Protein AF-A0A915DFV1-F1 (afdb_monomer_lite)

Structure (mmCIF, N/CA/C/O backbone):
data_AF-A0A915DFV1-F1
#
_entry.id   AF-A0A915DFV1-F1
#
loop_
_atom_site.group_PDB
_atom_site.id
_atom_site.type_symbol
_atom_site.label_atom_id
_atom_site.label_alt_id
_atom_site.label_comp_id
_atom_site.label_asym_id
_atom_site.label_entity_id
_atom_site.label_seq_id
_atom_site.pdbx_PDB_ins_code
_atom_site.Cartn_x
_atom_site.Cartn_y
_atom_site.Cartn_z
_atom_site.occupancy
_atom_site.B_iso_or_equiv
_atom_site.auth_seq_id
_atom_site.auth_comp_id
_atom_site.auth_asym_id
_atom_site.auth_atom_id
_atom_site.pdbx_PDB_model_num
ATOM 1 N N . MET A 1 1 ? 18.861 3.604 -13.496 1.00 68.81 1 MET A N 1
ATOM 2 C CA . MET A 1 1 ? 17.885 2.541 -13.841 1.00 68.81 1 MET A CA 1
ATOM 3 C C . MET A 1 1 ? 16.863 3.153 -14.793 1.00 68.81 1 MET A C 1
ATOM 5 O O . MET A 1 1 ? 16.465 4.278 -14.536 1.00 68.81 1 MET A O 1
ATOM 9 N N . ALA A 1 2 ? 16.472 2.490 -15.888 1.00 77.31 2 ALA A N 1
ATOM 10 C CA . ALA A 1 2 ? 15.628 3.118 -16.920 1.00 77.31 2 ALA A CA 1
ATOM 11 C C . ALA A 1 2 ? 14.261 3.600 -16.391 1.00 77.31 2 ALA A C 1
ATOM 13 O O . ALA A 1 2 ? 13.810 4.670 -16.772 1.00 77.31 2 ALA A O 1
ATOM 14 N N . CYS A 1 3 ? 13.650 2.876 -15.445 1.00 77.31 3 CYS A N 1
ATOM 15 C CA . CYS A 1 3 ? 12.337 3.214 -14.873 1.00 77.31 3 CYS A CA 1
ATOM 16 C C . CYS A 1 3 ? 12.303 4.539 -14.091 1.00 77.31 3 CYS A C 1
ATOM 18 O O . CYS A 1 3 ? 11.236 5.114 -13.914 1.00 77.31 3 CYS A O 1
ATOM 20 N N . ILE A 1 4 ? 13.457 5.020 -13.616 1.00 80.56 4 ILE A N 1
ATOM 21 C CA . ILE A 1 4 ? 13.566 6.282 -12.866 1.00 80.56 4 ILE A CA 1
ATOM 22 C C . ILE A 1 4 ? 14.074 7.429 -13.743 1.00 80.56 4 ILE A C 1
ATOM 24 O O . ILE A 1 4 ? 14.254 8.544 -13.258 1.00 80.56 4 ILE A O 1
ATOM 28 N N . ASP A 1 5 ? 14.325 7.179 -15.025 1.00 86.81 5 ASP A N 1
ATOM 29 C CA . ASP A 1 5 ? 14.748 8.212 -15.961 1.00 86.81 5 ASP A CA 1
ATOM 30 C C . ASP A 1 5 ? 13.577 9.155 -16.297 1.00 86.81 5 ASP A C 1
ATOM 32 O O . ASP A 1 5 ? 12.415 8.747 -16.274 1.00 86.81 5 ASP A O 1
ATOM 36 N N . LYS A 1 6 ? 13.860 10.434 -16.568 1.00 78.19 6 LYS A N 1
ATOM 37 C CA . LYS A 1 6 ? 12.816 11.423 -16.896 1.00 78.19 6 LYS A CA 1
ATOM 38 C C . LYS A 1 6 ? 12.259 11.249 -18.310 1.00 78.19 6 LYS A C 1
ATOM 40 O O . LYS A 1 6 ? 11.112 11.600 -18.551 1.00 78.19 6 LYS A O 1
ATOM 45 N N . VAL A 1 7 ? 13.067 10.729 -19.229 1.00 80.69 7 VAL A N 1
ATOM 46 C CA . VAL A 1 7 ? 12.728 10.555 -20.646 1.00 80.69 7 VAL A CA 1
ATOM 47 C C . VAL A 1 7 ? 12.294 9.116 -20.902 1.00 80.69 7 VAL A C 1
ATOM 49 O O . VAL A 1 7 ? 11.275 8.871 -21.542 1.00 80.69 7 VAL A O 1
ATOM 52 N N . TYR A 1 8 ? 13.029 8.153 -20.346 1.00 83.81 8 TYR A N 1
ATOM 53 C CA . TYR A 1 8 ? 12.812 6.726 -20.595 1.00 83.81 8 TYR A CA 1
ATOM 54 C C . TYR A 1 8 ? 12.006 6.014 -19.500 1.00 83.81 8 TYR A C 1
ATOM 56 O O . TYR A 1 8 ? 11.763 4.813 -19.615 1.00 83.81 8 TYR A O 1
ATOM 64 N N . GLY A 1 9 ? 11.558 6.729 -18.461 1.00 82.50 9 GLY A N 1
ATOM 65 C CA . GLY A 1 9 ? 10.860 6.158 -17.302 1.00 82.50 9 GLY A CA 1
ATOM 66 C C . GLY A 1 9 ? 9.633 5.328 -17.670 1.00 82.50 9 GLY A C 1
ATOM 67 O O . GLY A 1 9 ? 9.525 4.171 -17.263 1.00 82.50 9 GLY A O 1
ATOM 68 N N . ALA A 1 10 ? 8.749 5.882 -18.506 1.00 83.06 10 ALA A N 1
ATOM 69 C CA . ALA A 1 10 ? 7.542 5.191 -18.962 1.00 83.06 10 ALA A CA 1
ATOM 70 C C . ALA A 1 10 ? 7.874 3.905 -19.735 1.00 83.06 10 ALA A C 1
ATOM 72 O O . ALA A 1 10 ? 7.319 2.848 -19.448 1.00 83.06 10 ALA A O 1
ATOM 73 N N . PHE A 1 11 ? 8.839 3.968 -20.658 1.00 87.69 11 PHE A N 1
ATOM 74 C CA . PHE A 1 11 ? 9.296 2.794 -21.402 1.00 87.69 11 PHE A CA 1
ATOM 75 C C . PHE A 1 11 ? 9.925 1.737 -20.482 1.00 87.69 11 PHE A C 1
ATOM 77 O O . PHE A 1 11 ? 9.672 0.541 -20.639 1.00 87.69 11 PHE A O 1
ATOM 84 N N . GLY A 1 12 ? 10.709 2.168 -19.490 1.00 90.81 12 GLY A N 1
ATOM 85 C CA . GLY A 1 12 ? 11.299 1.289 -18.484 1.00 90.81 12 GLY A CA 1
ATOM 86 C C . GLY A 1 12 ? 10.241 0.548 -17.666 1.00 90.81 12 GLY A C 1
ATOM 87 O O . GLY A 1 12 ? 10.356 -0.662 -17.479 1.00 90.81 12 GLY A O 1
ATOM 88 N N . MET A 1 13 ? 9.185 1.241 -17.237 1.00 89.56 13 MET A N 1
ATOM 89 C CA . MET A 1 13 ? 8.073 0.633 -16.500 1.00 89.56 13 MET A CA 1
ATOM 90 C C . MET A 1 13 ? 7.275 -0.358 -17.355 1.00 89.56 13 MET A C 1
ATOM 92 O O . MET A 1 13 ? 6.997 -1.466 -16.893 1.00 89.56 13 MET A O 1
ATOM 96 N N . THR A 1 14 ? 6.973 -0.015 -18.611 1.00 91.19 14 THR A N 1
ATOM 97 C CA . THR A 1 14 ? 6.327 -0.943 -19.553 1.00 91.19 14 THR A CA 1
ATOM 98 C C . THR A 1 14 ? 7.190 -2.179 -19.785 1.00 91.19 14 THR A C 1
ATOM 100 O O . THR A 1 14 ? 6.702 -3.301 -19.715 1.00 91.19 14 THR A O 1
ATOM 103 N N . THR A 1 15 ? 8.497 -2.000 -19.982 1.00 93.81 15 THR A N 1
ATOM 104 C CA . THR A 1 15 ? 9.429 -3.123 -20.146 1.00 93.81 15 THR A CA 1
ATOM 105 C C . THR A 1 15 ? 9.445 -4.010 -18.901 1.00 93.81 15 THR A C 1
ATOM 107 O O . THR A 1 15 ? 9.389 -5.231 -19.014 1.00 93.81 15 THR A O 1
ATOM 110 N N . LEU A 1 16 ? 9.475 -3.421 -17.700 1.00 95.56 16 LEU A N 1
ATOM 111 C CA . LEU A 1 16 ? 9.430 -4.173 -16.446 1.00 95.56 16 LEU A CA 1
ATOM 112 C C . LEU A 1 16 ? 8.137 -4.991 -16.315 1.00 95.56 16 LEU A C 1
ATOM 114 O O . LEU A 1 16 ? 8.197 -6.163 -15.946 1.00 95.56 16 LEU A O 1
ATOM 118 N N . ARG A 1 17 ? 6.989 -4.407 -16.671 1.00 96.00 17 ARG A N 1
ATOM 119 C CA . ARG A 1 17 ? 5.702 -5.111 -16.736 1.00 96.00 17 ARG A CA 1
ATOM 120 C C . ARG A 1 17 ? 5.771 -6.315 -17.677 1.00 96.00 17 ARG A C 1
ATOM 122 O O . ARG A 1 17 ? 5.425 -7.418 -17.268 1.00 96.00 17 ARG A O 1
ATOM 129 N N . GLU A 1 18 ? 6.278 -6.143 -18.895 1.00 96.38 18 GLU A N 1
ATOM 130 C CA . GLU A 1 18 ? 6.414 -7.252 -19.852 1.00 96.38 18 GLU A CA 1
ATOM 131 C C . GLU A 1 18 ? 7.351 -8.354 -19.340 1.00 96.38 18 GLU A C 1
ATOM 133 O O . GLU A 1 18 ? 7.073 -9.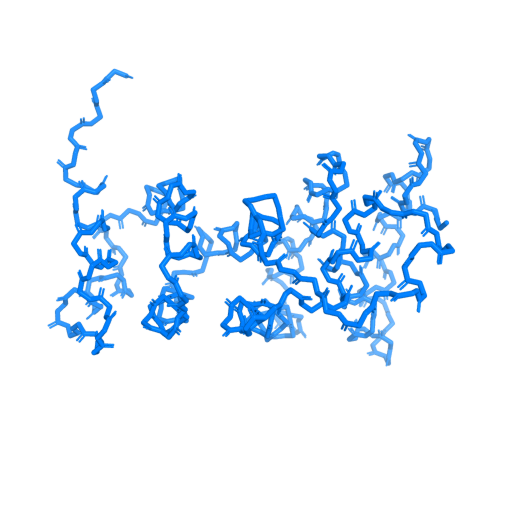546 -19.495 1.00 96.38 18 GLU A O 1
ATOM 138 N N . LEU A 1 19 ? 8.434 -7.990 -18.649 1.00 96.94 19 LEU A N 1
ATOM 139 C CA . LEU A 1 19 ? 9.323 -8.962 -18.010 1.00 96.94 19 LEU A CA 1
ATOM 140 C C . LEU A 1 19 ? 8.609 -9.751 -16.900 1.00 96.94 19 LEU A C 1
ATOM 142 O O . LEU A 1 19 ? 8.812 -10.959 -16.801 1.00 96.94 19 LEU A O 1
ATOM 146 N N . ILE A 1 20 ? 7.751 -9.112 -16.098 1.00 97.31 20 ILE A N 1
ATOM 147 C CA . ILE A 1 20 ? 6.933 -9.779 -15.066 1.00 97.31 20 ILE A CA 1
ATOM 148 C C . ILE A 1 20 ? 5.991 -10.814 -15.699 1.00 97.31 20 ILE A C 1
ATOM 150 O O . ILE A 1 20 ? 5.855 -11.936 -15.193 1.00 97.31 20 ILE A O 1
ATOM 154 N N . LEU A 1 21 ? 5.356 -10.453 -16.817 1.00 96.38 21 LEU A N 1
ATOM 155 C CA . LEU A 1 21 ? 4.420 -11.329 -17.521 1.00 96.38 21 LEU A CA 1
ATOM 156 C C . LEU A 1 21 ? 5.127 -12.530 -18.155 1.00 96.38 21 LEU A C 1
ATOM 158 O O . LEU A 1 21 ? 4.648 -13.659 -18.039 1.00 96.38 21 LEU A O 1
ATOM 162 N N . THR A 1 22 ? 6.288 -12.303 -18.767 1.00 96.44 22 THR A N 1
ATOM 163 C CA . THR A 1 22 ? 6.982 -13.307 -19.589 1.00 96.44 22 THR A CA 1
ATOM 164 C C . THR A 1 22 ? 7.984 -14.171 -18.817 1.00 96.44 22 THR A C 1
ATOM 166 O O . THR A 1 22 ? 8.213 -15.322 -19.189 1.00 96.44 22 THR A O 1
ATOM 169 N N . ARG A 1 23 ? 8.582 -13.680 -17.721 1.00 95.06 23 ARG A N 1
ATOM 170 C CA . ARG A 1 23 ? 9.667 -14.380 -17.004 1.00 95.06 23 ARG A CA 1
ATOM 171 C C . ARG A 1 23 ? 9.211 -15.011 -15.693 1.00 95.06 23 ARG A C 1
ATOM 173 O O . ARG A 1 23 ? 9.534 -14.523 -14.612 1.00 95.06 23 ARG A O 1
ATOM 180 N N . ALA A 1 24 ? 8.552 -16.166 -15.775 1.00 92.88 24 ALA A N 1
ATOM 181 C CA . ALA A 1 24 ? 8.031 -16.884 -14.604 1.00 92.88 24 ALA A CA 1
ATOM 182 C C . ALA A 1 24 ? 9.060 -17.082 -13.469 1.00 92.88 24 ALA A C 1
ATOM 184 O O . ALA A 1 24 ? 8.736 -16.846 -12.309 1.00 92.88 24 ALA A O 1
ATOM 185 N N . ARG A 1 25 ? 10.315 -17.435 -13.796 1.00 95.50 25 ARG A N 1
ATOM 186 C CA . ARG A 1 25 ? 11.377 -17.686 -12.800 1.00 95.50 25 ARG A CA 1
ATOM 187 C C . ARG A 1 25 ? 11.794 -16.442 -12.005 1.00 95.50 25 ARG A C 1
ATOM 189 O O . ARG A 1 25 ? 12.176 -16.575 -10.852 1.00 95.50 25 ARG A O 1
ATOM 196 N N . GLN A 1 26 ? 11.739 -15.258 -12.614 1.00 96.06 26 GLN A N 1
ATOM 197 C CA . GLN A 1 26 ? 12.168 -13.989 -11.999 1.00 96.06 26 GLN A CA 1
ATOM 198 C C . GLN A 1 26 ? 10.984 -13.135 -11.531 1.00 96.06 26 GLN A C 1
ATOM 200 O O . GLN A 1 26 ? 11.174 -12.057 -10.975 1.00 96.06 26 GLN A O 1
ATOM 205 N N . ARG A 1 27 ? 9.748 -13.599 -11.756 1.00 95.75 27 ARG A N 1
ATOM 206 C CA . ARG A 1 27 ? 8.530 -12.807 -11.576 1.00 95.75 27 ARG A CA 1
ATOM 207 C C . ARG A 1 27 ? 8.436 -12.163 -10.199 1.00 95.75 27 ARG A C 1
ATOM 209 O O . ARG A 1 27 ? 8.163 -10.973 -10.127 1.00 95.75 27 ARG A O 1
ATOM 216 N N . LYS A 1 28 ? 8.692 -12.916 -9.125 1.00 95.44 28 LYS A N 1
ATOM 217 C CA . LYS A 1 28 ? 8.598 -12.394 -7.751 1.00 95.44 28 LYS A CA 1
ATOM 218 C C . LYS A 1 28 ? 9.591 -11.260 -7.489 1.00 95.44 28 LYS A C 1
ATOM 220 O O . LYS A 1 28 ? 9.221 -10.252 -6.900 1.00 95.44 28 LYS A O 1
ATOM 225 N N . GLU A 1 29 ? 10.826 -11.387 -7.971 1.00 96.06 29 GLU A N 1
ATOM 226 C CA . GLU A 1 29 ? 11.855 -10.348 -7.829 1.00 96.06 29 GLU A CA 1
ATOM 227 C C . GLU A 1 29 ? 11.502 -9.092 -8.637 1.00 96.06 29 GLU A C 1
ATOM 229 O O . GLU A 1 29 ? 11.646 -7.971 -8.151 1.00 96.06 29 GLU A O 1
ATOM 234 N N . LEU A 1 30 ? 10.989 -9.277 -9.856 1.00 97.06 30 LEU A N 1
ATOM 235 C CA . LEU A 1 30 ? 10.565 -8.177 -10.723 1.00 97.06 30 LEU A CA 1
ATOM 236 C C . LEU A 1 30 ? 9.316 -7.467 -10.184 1.00 97.06 30 LEU A C 1
ATOM 238 O O . LEU A 1 30 ? 9.247 -6.241 -10.237 1.00 97.06 30 LEU A O 1
ATOM 242 N N . LEU A 1 31 ? 8.359 -8.220 -9.632 1.00 97.19 31 LEU A N 1
ATOM 243 C CA . LEU A 1 31 ? 7.199 -7.675 -8.926 1.00 97.19 31 LEU A CA 1
ATOM 244 C C . LEU A 1 31 ? 7.652 -6.839 -7.737 1.00 97.19 31 LEU A C 1
ATOM 246 O O . LEU A 1 31 ? 7.272 -5.680 -7.644 1.00 97.19 31 LEU A O 1
ATOM 250 N N . LYS A 1 32 ? 8.520 -7.384 -6.879 1.00 95.88 32 LYS A N 1
ATOM 251 C CA . LYS A 1 32 ? 9.077 -6.641 -5.747 1.00 95.88 32 LYS A CA 1
ATOM 252 C C . LYS A 1 32 ? 9.706 -5.321 -6.197 1.00 95.88 32 LYS A C 1
ATOM 254 O O . LYS A 1 32 ? 9.378 -4.275 -5.647 1.00 95.88 32 LYS A O 1
ATOM 259 N N . LEU A 1 33 ? 10.547 -5.353 -7.235 1.00 95.19 33 LEU A N 1
ATOM 260 C CA . LEU A 1 33 ? 11.159 -4.147 -7.796 1.00 95.19 33 LEU A CA 1
ATOM 261 C C . LEU A 1 33 ? 10.113 -3.133 -8.279 1.00 95.19 33 LEU A C 1
ATOM 263 O O . LEU A 1 33 ? 10.251 -1.944 -7.998 1.00 95.19 33 LEU A O 1
ATOM 267 N N . LEU A 1 34 ? 9.085 -3.593 -9.000 1.00 96.62 34 LEU A N 1
ATOM 268 C CA . LEU A 1 34 ? 8.002 -2.736 -9.475 1.00 96.62 34 LEU A CA 1
ATOM 269 C C . LEU A 1 34 ? 7.271 -2.079 -8.302 1.00 96.62 34 LEU A C 1
ATOM 271 O O . LEU A 1 34 ? 7.061 -0.872 -8.334 1.00 96.62 34 LEU A O 1
ATOM 275 N N . LEU A 1 35 ? 6.880 -2.853 -7.287 1.00 96.56 35 LEU A N 1
ATOM 276 C CA . LEU A 1 35 ? 6.080 -2.358 -6.166 1.00 96.56 35 LEU A CA 1
ATOM 277 C C . LEU A 1 35 ? 6.884 -1.421 -5.253 1.00 96.56 35 LEU A C 1
ATOM 279 O O . LEU A 1 35 ? 6.332 -0.449 -4.754 1.00 96.56 35 LEU A O 1
ATOM 283 N N . GLU A 1 36 ? 8.199 -1.620 -5.114 1.00 94.62 36 GLU A N 1
ATOM 284 C CA . GLU A 1 36 ? 9.082 -0.690 -4.390 1.00 94.62 36 GLU A CA 1
ATOM 285 C C . GLU A 1 36 ? 9.130 0.717 -5.014 1.00 94.62 36 GLU A C 1
ATOM 287 O O . GLU A 1 36 ? 9.472 1.681 -4.324 1.00 94.62 36 GLU A O 1
ATOM 292 N N . PHE A 1 37 ? 8.755 0.884 -6.290 1.00 93.81 37 PHE A N 1
ATOM 293 C CA . PHE A 1 37 ? 8.606 2.219 -6.878 1.00 93.81 37 PHE A CA 1
ATOM 294 C C . PHE A 1 37 ? 7.483 3.037 -6.233 1.00 93.81 37 PHE A C 1
ATOM 296 O O . PHE A 1 37 ? 7.507 4.263 -6.331 1.00 93.81 37 PHE A O 1
ATOM 303 N N . SER A 1 38 ? 6.543 2.412 -5.514 1.00 94.06 38 SER A N 1
ATOM 304 C CA . SER A 1 38 ? 5.523 3.149 -4.765 1.00 94.06 38 SER A CA 1
ATOM 305 C C . SER A 1 38 ? 6.106 3.981 -3.619 1.00 94.06 38 SER A C 1
ATOM 307 O O . SER A 1 38 ? 5.431 4.883 -3.128 1.00 94.06 38 SER A O 1
ATOM 309 N N . TYR A 1 39 ? 7.340 3.692 -3.186 1.00 93.62 39 TYR A N 1
ATOM 310 C CA . TYR A 1 39 ? 8.011 4.435 -2.121 1.00 93.62 39 TYR A CA 1
ATOM 311 C C . TYR A 1 39 ? 8.671 5.739 -2.585 1.00 93.62 39 TYR A C 1
ATOM 313 O O . TYR A 1 39 ? 9.030 6.558 -1.740 1.00 93.62 39 TYR A O 1
ATOM 321 N N . PHE A 1 40 ? 8.826 5.954 -3.894 1.00 90.44 40 PHE A N 1
ATOM 322 C CA . PHE A 1 40 ? 9.496 7.134 -4.450 1.00 90.44 40 PHE A CA 1
ATOM 323 C C . PHE A 1 40 ? 8.706 8.418 -4.171 1.00 90.44 40 PHE A C 1
ATOM 325 O O . PHE A 1 40 ? 7.483 8.429 -4.262 1.00 90.44 40 PHE A O 1
ATOM 332 N N . GLU A 1 41 ? 9.373 9.549 -3.917 1.00 85.25 41 GLU A N 1
ATOM 333 C CA . GLU A 1 41 ? 8.645 10.826 -3.788 1.00 85.25 41 GLU A CA 1
ATOM 334 C C . GLU A 1 41 ? 8.066 11.318 -5.120 1.00 85.25 41 GLU A C 1
ATOM 336 O O . GLU A 1 41 ? 7.016 11.965 -5.136 1.00 85.25 41 GLU A O 1
ATOM 341 N N . ARG A 1 42 ? 8.694 10.955 -6.244 1.00 87.50 42 ARG A N 1
ATOM 342 C CA . ARG A 1 42 ? 8.274 11.368 -7.589 1.00 87.50 42 ARG A CA 1
ATOM 343 C C . ARG A 1 42 ? 6.893 10.803 -7.944 1.00 87.50 42 ARG A C 1
ATOM 345 O O . ARG A 1 42 ? 6.712 9.589 -8.040 1.00 87.50 42 ARG A O 1
ATOM 352 N N . ASN A 1 43 ? 5.916 11.690 -8.137 1.00 88.00 43 ASN A N 1
ATOM 353 C CA . ASN A 1 43 ? 4.515 11.305 -8.346 1.00 88.00 43 ASN A CA 1
ATOM 354 C C . ASN A 1 43 ? 4.282 10.536 -9.653 1.00 88.00 43 ASN A C 1
ATOM 356 O O . ASN A 1 43 ? 3.541 9.562 -9.641 1.00 88.00 43 ASN A O 1
ATOM 360 N N . ASP A 1 44 ? 4.965 10.896 -10.740 1.00 88.50 44 ASP A N 1
ATOM 361 C CA . ASP A 1 44 ? 4.892 10.185 -12.025 1.00 88.50 44 ASP A CA 1
ATOM 362 C C . ASP A 1 44 ? 5.275 8.699 -11.891 1.00 88.50 44 ASP A C 1
ATOM 364 O O . ASP A 1 44 ? 4.590 7.825 -12.423 1.00 88.50 44 ASP A O 1
ATOM 368 N N . ILE A 1 45 ? 6.336 8.403 -11.128 1.00 90.25 45 ILE A N 1
ATOM 369 C CA . ILE A 1 45 ? 6.784 7.033 -10.845 1.00 90.25 45 ILE A CA 1
ATOM 370 C C . ILE A 1 45 ? 5.732 6.299 -10.015 1.00 90.25 45 ILE A C 1
ATOM 372 O O . ILE A 1 45 ? 5.354 5.181 -10.370 1.00 90.25 45 ILE A O 1
ATOM 376 N N . LYS A 1 46 ? 5.255 6.916 -8.926 1.00 91.31 46 LYS A N 1
ATOM 377 C CA . LYS A 1 46 ? 4.250 6.313 -8.038 1.00 91.31 46 LYS A CA 1
ATOM 378 C C . LYS A 1 46 ? 2.962 5.990 -8.779 1.00 91.31 46 LYS A C 1
ATOM 380 O O . LYS A 1 46 ? 2.483 4.866 -8.696 1.00 91.31 46 LYS A O 1
ATOM 385 N N . GLU A 1 47 ? 2.424 6.941 -9.533 1.00 92.44 47 GLU A N 1
ATOM 386 C CA . GLU A 1 47 ? 1.182 6.758 -10.282 1.00 92.44 47 GLU A CA 1
ATOM 387 C C . GLU A 1 47 ? 1.319 5.668 -11.343 1.00 92.44 47 GLU A C 1
ATOM 389 O O . GLU A 1 47 ? 0.408 4.861 -11.526 1.00 92.44 47 GLU A O 1
ATOM 394 N N . HIS A 1 48 ? 2.465 5.604 -12.029 1.00 92.81 48 HIS A N 1
ATOM 395 C CA . HIS A 1 48 ? 2.725 4.537 -12.986 1.00 92.81 48 HIS A CA 1
ATOM 396 C C . HIS A 1 48 ? 2.867 3.175 -12.301 1.00 92.81 48 HIS A C 1
ATOM 398 O O . HIS A 1 48 ? 2.251 2.212 -12.747 1.00 92.81 48 HIS A O 1
ATOM 404 N N . CYS A 1 49 ? 3.599 3.100 -11.187 1.00 95.25 49 CYS A N 1
ATOM 405 C CA . CYS A 1 49 ? 3.706 1.901 -10.356 1.00 95.25 49 CYS A CA 1
ATOM 406 C C . CYS A 1 49 ? 2.325 1.405 -9.908 1.00 95.25 49 CYS A C 1
ATOM 408 O O . CYS A 1 49 ? 1.993 0.245 -10.138 1.00 95.25 49 CYS A O 1
ATOM 410 N N . VAL A 1 50 ? 1.496 2.283 -9.334 1.00 95.69 50 VAL A N 1
ATOM 411 C CA . VAL A 1 50 ? 0.151 1.942 -8.851 1.00 95.69 50 VAL A CA 1
ATOM 412 C C . VAL A 1 50 ? -0.742 1.469 -9.994 1.00 95.69 50 VAL A C 1
ATOM 414 O O . VAL A 1 50 ? -1.432 0.462 -9.841 1.00 95.69 50 VAL A O 1
ATOM 417 N N . ARG A 1 51 ? -0.717 2.146 -11.148 1.00 95.88 51 ARG A N 1
ATOM 418 C CA . ARG A 1 51 ? -1.479 1.726 -12.334 1.00 95.88 51 ARG A CA 1
ATOM 419 C C . ARG A 1 51 ? -1.079 0.320 -12.774 1.00 95.88 51 ARG A C 1
ATOM 421 O O . ARG A 1 51 ? -1.937 -0.553 -12.865 1.00 95.88 51 ARG A O 1
ATOM 428 N N . THR A 1 52 ? 0.217 0.080 -12.955 1.00 96.25 52 THR A N 1
ATOM 429 C CA . THR A 1 52 ? 0.734 -1.229 -13.366 1.00 96.25 52 THR A CA 1
ATOM 430 C C . THR A 1 52 ? 0.439 -2.305 -12.320 1.00 96.25 52 THR A C 1
ATOM 432 O O . THR A 1 52 ? 0.048 -3.413 -12.673 1.00 96.25 52 THR A O 1
ATOM 435 N N . ALA A 1 53 ? 0.562 -1.996 -11.027 1.00 97.38 53 ALA A N 1
ATOM 436 C CA . ALA A 1 53 ? 0.230 -2.925 -9.951 1.00 97.38 53 ALA A CA 1
ATOM 437 C C . ALA A 1 53 ? -1.254 -3.318 -9.976 1.00 97.38 53 ALA A C 1
ATOM 439 O O . ALA A 1 53 ? -1.562 -4.500 -9.844 1.00 97.38 53 ALA A O 1
ATOM 440 N N . LYS A 1 54 ? -2.167 -2.362 -10.208 1.00 96.56 54 LYS A N 1
ATOM 441 C CA . LYS A 1 54 ? -3.607 -2.633 -10.354 1.00 96.56 54 LYS A CA 1
ATOM 442 C C . LYS A 1 54 ? -3.910 -3.523 -11.555 1.00 96.56 54 LYS A C 1
ATOM 444 O O . LYS A 1 54 ? -4.729 -4.426 -11.423 1.00 96.56 54 LYS A O 1
ATOM 449 N N . GLU A 1 55 ? -3.250 -3.305 -12.692 1.00 96.25 55 GLU A N 1
ATOM 450 C CA . GLU A 1 55 ? -3.384 -4.172 -13.871 1.00 96.25 55 GLU A CA 1
ATOM 451 C C . GLU A 1 55 ? -2.915 -5.601 -13.578 1.00 96.25 55 GLU A C 1
ATOM 453 O O . GLU A 1 55 ? -3.632 -6.560 -13.851 1.00 96.25 55 GLU A O 1
ATOM 458 N N . LEU A 1 56 ? -1.730 -5.747 -12.977 1.00 96.94 56 LEU A N 1
ATOM 459 C CA . LEU A 1 56 ? -1.175 -7.049 -12.601 1.00 96.94 56 LEU A CA 1
ATOM 460 C C . LEU A 1 56 ? -2.042 -7.764 -11.557 1.00 96.94 56 LEU A C 1
ATOM 462 O O . LEU A 1 56 ? -2.141 -8.988 -11.581 1.00 96.94 56 LEU A O 1
ATOM 466 N N . TYR A 1 57 ? -2.713 -7.011 -10.682 1.00 96.94 57 TYR A N 1
ATOM 467 C CA . TYR A 1 57 ? -3.657 -7.547 -9.702 1.00 96.94 57 TYR A CA 1
ATOM 468 C C . TYR A 1 57 ? -4.873 -8.227 -10.346 1.00 96.94 57 TYR A C 1
ATOM 470 O O . TYR A 1 57 ? -5.469 -9.113 -9.742 1.00 96.94 57 TYR A O 1
ATOM 478 N N . GLN A 1 58 ? -5.243 -7.849 -11.575 1.00 95.88 58 GLN A N 1
ATOM 479 C CA . GLN A 1 58 ? -6.353 -8.482 -12.300 1.00 95.88 58 GLN A CA 1
ATOM 480 C C . GLN A 1 58 ? -5.964 -9.815 -12.958 1.00 95.88 58 GLN A C 1
ATOM 482 O O . GLN A 1 58 ? -6.827 -10.508 -13.487 1.00 95.88 58 GLN A O 1
ATOM 487 N N . ILE A 1 59 ? -4.683 -10.190 -12.944 1.00 96.62 59 ILE A N 1
ATOM 488 C CA . ILE A 1 59 ? -4.190 -11.417 -13.575 1.00 96.62 59 ILE A CA 1
ATOM 489 C C . ILE A 1 59 ? -4.126 -12.524 -12.524 1.00 96.62 59 ILE A C 1
ATOM 491 O O . ILE A 1 59 ? -3.321 -12.448 -11.600 1.00 96.62 59 ILE A O 1
ATOM 495 N N . ASP A 1 60 ? -4.926 -13.580 -12.672 1.00 95.50 60 ASP A N 1
ATOM 496 C CA . ASP A 1 60 ? -5.145 -14.582 -11.613 1.00 95.50 60 ASP A CA 1
ATOM 497 C C . ASP A 1 60 ? -3.866 -15.234 -11.070 1.00 95.50 60 ASP A C 1
ATOM 499 O O . ASP A 1 60 ? -3.703 -15.354 -9.856 1.00 95.50 60 ASP A O 1
ATOM 503 N N . TYR A 1 61 ? -2.909 -15.583 -11.936 1.00 94.75 61 TYR A N 1
ATOM 504 C CA . TYR A 1 61 ? -1.645 -16.197 -11.505 1.00 94.75 61 TYR A CA 1
ATOM 505 C C . TYR A 1 61 ? -0.638 -15.203 -10.891 1.00 94.75 61 TYR A C 1
ATOM 507 O O . TYR A 1 61 ? 0.419 -15.626 -10.428 1.00 94.75 61 TYR A O 1
ATOM 515 N N . ILE A 1 62 ? -0.927 -13.897 -10.921 1.00 96.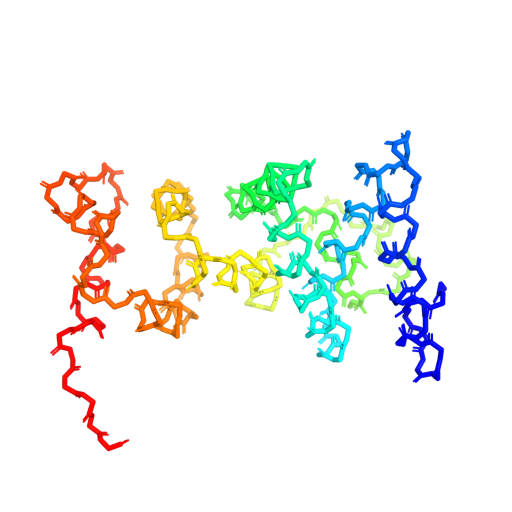56 62 ILE A N 1
ATOM 516 C CA . ILE A 1 62 ? -0.089 -12.817 -10.364 1.00 96.56 62 ILE A CA 1
ATOM 517 C C . ILE A 1 62 ? -0.752 -12.172 -9.143 1.00 96.56 62 ILE A C 1
ATOM 519 O O . ILE A 1 62 ? -0.058 -11.744 -8.221 1.00 96.56 62 ILE A O 1
ATOM 523 N N . ARG A 1 63 ? -2.088 -12.130 -9.117 1.00 96.19 63 ARG A N 1
ATOM 524 C CA . ARG A 1 63 ? -2.921 -11.493 -8.091 1.00 96.19 63 ARG A CA 1
ATOM 525 C C . ARG A 1 63 ? -2.445 -11.808 -6.679 1.00 96.19 63 ARG A C 1
ATOM 527 O O . ARG A 1 63 ? -2.217 -10.891 -5.895 1.00 96.19 63 ARG A O 1
ATOM 534 N N . ASN A 1 64 ? -2.256 -13.092 -6.376 1.00 95.81 64 ASN A N 1
ATOM 535 C CA . ASN A 1 64 ? -1.860 -13.531 -5.039 1.00 95.81 64 ASN A CA 1
ATOM 536 C C . ASN A 1 64 ? -0.453 -13.057 -4.659 1.00 95.81 64 ASN A C 1
ATOM 538 O O . ASN A 1 64 ? -0.267 -12.621 -3.529 1.00 95.81 64 ASN A O 1
ATOM 542 N N . ASP A 1 65 ? 0.504 -13.063 -5.592 1.00 96.62 65 ASP A N 1
ATOM 543 C CA . ASP A 1 65 ? 1.853 -12.550 -5.330 1.00 96.62 65 ASP A CA 1
ATOM 544 C C . ASP A 1 65 ? 1.811 -11.035 -5.047 1.00 96.62 65 ASP A C 1
ATOM 546 O O . ASP A 1 65 ? 2.422 -10.566 -4.090 1.00 96.62 65 ASP A O 1
ATOM 550 N N . VAL A 1 66 ? 1.057 -10.253 -5.836 1.00 97.50 66 VAL A N 1
ATOM 551 C CA . VAL A 1 66 ? 0.911 -8.801 -5.601 1.00 97.50 66 VAL A CA 1
ATOM 552 C C . VAL A 1 66 ? 0.238 -8.535 -4.256 1.00 97.50 66 VAL A C 1
ATOM 554 O O . VAL A 1 66 ? 0.695 -7.678 -3.500 1.00 97.50 66 VAL A O 1
ATOM 557 N N . ARG A 1 67 ? -0.826 -9.282 -3.940 1.00 97.00 67 ARG A N 1
ATOM 558 C CA . ARG A 1 67 ? -1.526 -9.187 -2.656 1.00 97.00 67 ARG A CA 1
ATOM 559 C C . ARG A 1 67 ? -0.587 -9.474 -1.488 1.00 97.00 67 ARG A C 1
ATOM 561 O O . ARG A 1 67 ? -0.553 -8.697 -0.539 1.00 97.00 67 ARG A O 1
ATOM 568 N N . GLU A 1 68 ? 0.181 -10.557 -1.569 1.00 96.81 68 GLU A N 1
ATOM 569 C CA . GLU A 1 68 ? 1.140 -10.953 -0.538 1.00 96.81 68 GLU A CA 1
ATOM 570 C C . GLU A 1 68 ? 2.188 -9.856 -0.313 1.00 96.81 68 GLU A C 1
ATOM 572 O O . GLU A 1 68 ? 2.413 -9.448 0.826 1.00 96.81 68 GLU A O 1
ATOM 577 N N . PHE A 1 69 ? 2.758 -9.299 -1.387 1.00 96.81 69 PHE A N 1
ATOM 578 C CA . PHE A 1 69 ? 3.699 -8.185 -1.274 1.00 96.81 69 PHE A CA 1
ATOM 579 C C . PHE A 1 69 ? 3.078 -6.962 -0.603 1.00 96.81 69 PHE A C 1
ATOM 581 O O . PHE A 1 69 ? 3.701 -6.354 0.258 1.00 96.81 69 PHE A O 1
ATOM 588 N N . VAL A 1 70 ? 1.852 -6.595 -0.962 1.00 96.44 70 VAL A N 1
ATOM 589 C CA . VAL A 1 70 ? 1.186 -5.406 -0.414 1.00 96.44 70 VAL A CA 1
ATOM 590 C C . VAL A 1 70 ? 0.852 -5.584 1.068 1.00 96.44 70 VAL A C 1
ATOM 592 O O . VAL A 1 70 ? 1.013 -4.645 1.850 1.00 96.44 70 VAL A O 1
ATOM 595 N N . ILE A 1 71 ? 0.473 -6.79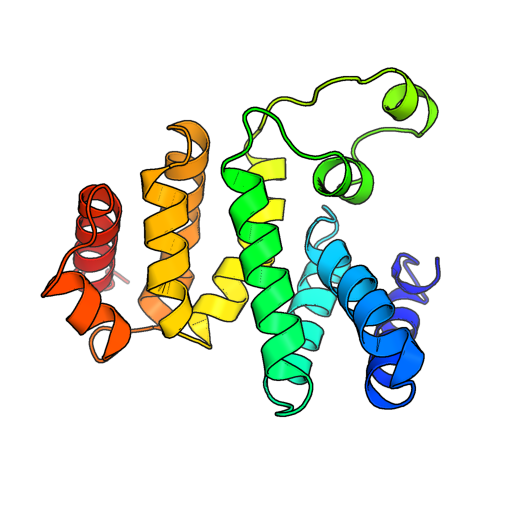6 1.481 1.00 97.31 71 ILE A N 1
ATOM 596 C CA . ILE A 1 71 ? 0.318 -7.157 2.894 1.00 97.31 71 ILE A CA 1
ATOM 597 C C . ILE A 1 71 ? 1.664 -7.024 3.620 1.00 97.31 71 ILE A C 1
ATOM 599 O O . ILE A 1 71 ? 1.739 -6.312 4.620 1.00 97.31 71 ILE A O 1
ATOM 603 N N . GLN A 1 72 ? 2.744 -7.604 3.085 1.00 95.88 72 GLN A N 1
ATOM 604 C CA . GLN A 1 72 ? 4.093 -7.480 3.660 1.00 95.88 72 GLN A CA 1
ATOM 605 C C . GLN A 1 72 ? 4.549 -6.014 3.760 1.00 95.88 72 GLN A C 1
ATOM 607 O O . GLN A 1 72 ? 5.125 -5.602 4.765 1.00 95.88 72 GLN A O 1
ATOM 612 N N . MET A 1 73 ? 4.255 -5.198 2.747 1.00 95.12 73 MET A N 1
ATOM 613 C CA . MET A 1 73 ? 4.551 -3.766 2.758 1.00 95.12 73 MET A CA 1
ATOM 614 C C . MET A 1 73 ? 3.767 -3.027 3.848 1.00 95.12 73 MET A C 1
ATOM 616 O O . MET A 1 73 ? 4.321 -2.116 4.457 1.00 95.12 73 MET A O 1
ATOM 620 N N . SER A 1 74 ? 2.516 -3.414 4.122 1.00 96.81 74 SER A N 1
ATOM 621 C CA . SER A 1 74 ? 1.716 -2.823 5.206 1.00 96.81 74 SER A CA 1
ATOM 622 C C . SER A 1 74 ? 2.260 -3.164 6.597 1.00 96.81 74 SER A C 1
ATOM 624 O O . SER A 1 74 ? 2.252 -2.313 7.482 1.00 96.81 74 SER A O 1
ATOM 626 N N . GLU A 1 75 ? 2.823 -4.363 6.777 1.00 97.12 75 GLU A N 1
ATOM 627 C CA . GLU A 1 75 ? 3.440 -4.796 8.040 1.00 97.12 75 GLU A CA 1
ATOM 628 C C . GLU A 1 75 ? 4.701 -3.993 8.392 1.00 97.12 75 GLU A C 1
ATOM 630 O O . GLU A 1 75 ? 5.043 -3.851 9.569 1.00 97.12 75 GLU A O 1
ATOM 635 N N . ASN A 1 76 ? 5.362 -3.384 7.399 1.00 96.31 76 ASN A N 1
ATOM 636 C CA . ASN A 1 76 ? 6.470 -2.464 7.654 1.00 96.31 76 ASN A CA 1
ATOM 637 C C . ASN A 1 76 ? 6.040 -1.283 8.533 1.00 96.31 76 ASN A C 1
ATOM 639 O O . ASN A 1 76 ? 6.841 -0.820 9.335 1.00 96.31 76 ASN A O 1
ATOM 643 N N . LEU A 1 77 ? 4.789 -0.820 8.431 1.00 96.88 77 LEU A N 1
ATOM 644 C CA . LEU A 1 77 ? 4.280 0.331 9.188 1.00 96.88 77 LEU A CA 1
ATOM 645 C C . LEU A 1 77 ? 4.171 0.069 10.696 1.00 96.88 77 LEU A C 1
ATOM 647 O O . LEU A 1 77 ? 4.040 1.010 11.471 1.00 96.88 77 LEU A O 1
ATOM 651 N N . VAL A 1 78 ? 4.217 -1.193 11.124 1.00 96.81 78 VAL A N 1
ATOM 652 C CA . VAL A 1 78 ? 4.166 -1.568 12.545 1.00 96.81 78 VAL A CA 1
ATOM 653 C C . VAL A 1 78 ? 5.562 -1.535 13.185 1.00 96.81 78 VAL A C 1
ATOM 655 O O . VAL A 1 78 ? 5.688 -1.580 14.407 1.00 96.81 78 VAL A O 1
ATOM 658 N N . GLN A 1 79 ? 6.626 -1.436 12.382 1.00 96.69 79 GLN A N 1
ATOM 659 C CA . GLN A 1 79 ? 7.995 -1.422 12.893 1.00 96.69 79 GLN A CA 1
ATOM 660 C C . GLN A 1 79 ? 8.283 -0.143 13.703 1.00 96.69 79 GLN A C 1
ATOM 662 O O . GLN A 1 79 ? 7.784 0.929 13.342 1.00 96.69 79 GLN A O 1
ATOM 667 N N . PRO A 1 80 ? 9.122 -0.212 14.759 1.00 95.00 80 PRO A N 1
ATOM 668 C CA . PRO A 1 80 ? 9.463 0.953 15.585 1.00 95.00 80 PRO A CA 1
ATOM 669 C C . PRO A 1 80 ? 10.057 2.117 14.781 1.00 95.00 80 PRO A C 1
ATOM 671 O O . PRO A 1 80 ? 9.809 3.283 15.084 1.00 95.00 80 PRO A O 1
ATOM 674 N N . THR A 1 81 ? 10.815 1.789 13.735 1.00 95.31 81 THR A N 1
ATOM 675 C CA . THR A 1 81 ? 11.489 2.722 12.828 1.00 95.31 81 THR A CA 1
ATOM 676 C C . THR A 1 81 ? 11.226 2.322 11.377 1.00 95.31 81 THR A C 1
ATOM 678 O O . THR A 1 81 ? 10.873 1.177 11.085 1.00 95.31 81 THR A O 1
ATOM 681 N N . ALA A 1 82 ? 11.364 3.273 10.454 1.00 94.44 82 ALA A N 1
ATOM 682 C CA . ALA A 1 82 ? 11.135 3.066 9.034 1.00 94.44 82 ALA A CA 1
ATOM 683 C C . ALA A 1 82 ? 12.170 2.085 8.447 1.00 94.44 82 ALA A C 1
ATOM 685 O O . ALA A 1 82 ? 13.377 2.364 8.479 1.00 94.44 82 ALA A O 1
ATOM 686 N N . PRO A 1 83 ? 11.735 0.954 7.857 1.00 93.19 83 PRO A N 1
ATOM 687 C CA . PRO A 1 83 ? 12.651 0.007 7.235 1.00 93.19 83 PRO A CA 1
ATOM 688 C C . PRO A 1 83 ? 13.452 0.625 6.087 1.00 93.19 83 PRO A C 1
ATOM 690 O O . PRO A 1 83 ? 12.922 1.420 5.306 1.00 93.19 83 PRO A O 1
ATOM 693 N N . LYS A 1 84 ? 14.710 0.182 5.931 1.00 90.19 84 LYS A N 1
ATOM 694 C CA . LYS A 1 84 ? 15.661 0.696 4.922 1.00 90.19 84 LYS A CA 1
ATOM 695 C C . LYS A 1 84 ? 15.081 0.784 3.515 1.00 90.19 84 LYS A C 1
ATOM 697 O O . LYS A 1 84 ? 15.304 1.768 2.821 1.00 90.19 84 LYS A O 1
ATOM 702 N N . VAL A 1 85 ? 14.289 -0.212 3.116 1.00 89.38 85 VAL A N 1
ATOM 703 C CA . VAL A 1 85 ? 13.665 -0.269 1.786 1.00 89.38 85 VAL A CA 1
ATOM 704 C C . VAL A 1 85 ? 12.773 0.940 1.480 1.00 89.38 85 VAL A C 1
ATOM 706 O O . VAL A 1 85 ? 12.708 1.353 0.327 1.00 89.38 85 VAL A O 1
ATOM 709 N N . ILE A 1 86 ? 12.122 1.537 2.483 1.00 91.12 86 ILE A N 1
ATOM 710 C CA . ILE A 1 86 ? 11.199 2.658 2.271 1.00 91.12 86 ILE A CA 1
ATOM 711 C C . ILE A 1 86 ? 11.990 3.937 2.027 1.00 91.12 86 ILE A C 1
ATOM 713 O O . ILE A 1 86 ? 11.793 4.595 1.009 1.00 91.12 86 ILE A O 1
ATOM 717 N N . TRP A 1 87 ? 12.910 4.285 2.927 1.00 87.50 87 TRP A N 1
ATOM 718 C CA . TRP A 1 87 ? 13.597 5.575 2.863 1.00 87.50 87 TRP A CA 1
ATOM 719 C C . TRP A 1 87 ? 14.746 5.617 1.845 1.00 87.50 87 TRP A C 1
ATOM 721 O O . TRP A 1 87 ? 14.916 6.662 1.219 1.00 87.50 87 TRP A O 1
ATOM 731 N N . HIS A 1 88 ? 15.433 4.498 1.557 1.00 85.00 88 HIS A N 1
ATOM 732 C CA . HIS A 1 88 ? 16.388 4.436 0.431 1.00 85.00 88 HIS A CA 1
ATOM 733 C C . HIS A 1 88 ? 15.695 4.703 -0.911 1.00 85.00 88 HIS A C 1
ATOM 735 O O . HIS A 1 88 ? 16.217 5.384 -1.790 1.00 85.00 88 HIS A O 1
ATOM 741 N N . LYS A 1 89 ? 14.498 4.137 -1.104 1.00 78.69 89 LYS A N 1
ATOM 742 C CA . LYS A 1 89 ? 13.741 4.292 -2.356 1.00 78.69 89 LYS A CA 1
ATOM 743 C C . LYS A 1 89 ? 13.027 5.638 -2.433 1.00 78.69 89 LYS A C 1
ATOM 745 O O . LYS A 1 89 ? 12.769 6.121 -3.530 1.00 78.69 89 LYS A O 1
ATOM 750 N N . ASN A 1 90 ? 12.743 6.259 -1.290 1.00 77.44 90 ASN A N 1
ATOM 751 C CA . ASN A 1 90 ? 12.135 7.583 -1.225 1.00 77.44 90 ASN A CA 1
ATOM 752 C C . ASN A 1 90 ? 13.063 8.672 -1.799 1.00 77.44 90 ASN A C 1
ATOM 754 O O . ASN A 1 90 ? 12.571 9.637 -2.376 1.00 77.44 90 ASN A O 1
ATOM 758 N N . GLY A 1 91 ? 14.387 8.463 -1.758 1.00 71.38 91 GLY A N 1
ATOM 759 C CA . GLY A 1 91 ? 15.366 9.301 -2.461 1.00 71.38 91 GLY A CA 1
ATOM 760 C C . GLY A 1 91 ? 15.709 10.607 -1.744 1.00 71.38 91 GLY A C 1
ATOM 761 O O . GLY A 1 91 ? 16.145 11.560 -2.385 1.00 71.38 91 GLY A O 1
ATOM 762 N N . ARG A 1 92 ? 15.505 10.658 -0.423 1.00 72.12 92 ARG A N 1
ATOM 763 C CA . ARG A 1 92 ? 15.752 11.858 0.393 1.00 72.12 92 ARG A CA 1
ATOM 764 C C . ARG A 1 92 ? 17.211 12.101 0.742 1.00 72.12 92 ARG A C 1
ATOM 766 O O . ARG A 1 92 ? 17.541 13.184 1.215 1.00 72.12 92 ARG A O 1
ATOM 773 N N . MET A 1 93 ? 18.052 11.086 0.596 1.00 74.94 93 MET A N 1
ATOM 774 C CA . MET A 1 93 ? 19.415 11.094 1.112 1.00 74.94 93 MET A CA 1
ATOM 775 C C . MET A 1 93 ? 20.369 10.645 0.017 1.00 74.94 93 MET A C 1
ATOM 777 O O . MET A 1 93 ? 20.029 9.816 -0.827 1.00 74.94 93 MET A O 1
ATOM 781 N N . ASP A 1 94 ? 21.559 11.230 0.001 1.00 75.88 94 ASP A N 1
ATOM 782 C CA . ASP A 1 94 ? 22.643 10.748 -0.834 1.00 75.88 94 ASP A CA 1
ATOM 783 C C . ASP A 1 94 ? 23.267 9.488 -0.216 1.00 75.88 94 ASP A C 1
ATOM 785 O O . ASP A 1 94 ? 23.232 9.279 0.997 1.00 75.88 94 ASP A O 1
ATOM 789 N N . LYS A 1 95 ? 23.869 8.646 -1.061 1.00 72.69 95 LYS A N 1
ATOM 790 C CA . LYS A 1 95 ? 24.371 7.318 -0.666 1.00 72.69 95 LYS A CA 1
ATOM 791 C C . LYS A 1 95 ? 25.352 7.342 0.508 1.00 72.69 95 LYS A C 1
ATOM 793 O O . LYS A 1 95 ? 25.380 6.398 1.285 1.00 72.69 95 LYS A O 1
ATOM 798 N N . VAL A 1 96 ? 26.152 8.404 0.628 1.00 68.94 96 VAL A N 1
ATOM 799 C CA . VAL A 1 96 ? 27.148 8.534 1.702 1.00 68.94 96 VAL A CA 1
ATOM 800 C C . VAL A 1 96 ? 26.449 8.716 3.047 1.00 68.94 96 VAL A C 1
ATOM 802 O O . VAL A 1 96 ? 26.819 8.078 4.029 1.00 68.94 96 VAL A O 1
ATOM 805 N N . THR A 1 97 ? 25.393 9.528 3.088 1.00 74.12 97 THR A N 1
ATOM 806 C CA . THR A 1 97 ? 24.608 9.719 4.309 1.00 74.12 97 THR A CA 1
ATOM 807 C C . THR A 1 97 ? 23.821 8.454 4.672 1.00 74.12 97 THR A C 1
ATOM 809 O O . THR A 1 97 ? 23.740 8.117 5.852 1.00 74.12 97 THR A O 1
ATOM 812 N N . GLU A 1 98 ? 23.318 7.696 3.687 1.00 76.75 98 GLU A N 1
ATOM 813 C CA . GLU A 1 98 ? 22.576 6.440 3.915 1.00 76.75 98 GLU A CA 1
ATOM 814 C C . GLU A 1 98 ? 23.394 5.384 4.681 1.00 76.75 98 GLU A C 1
ATOM 816 O O . GLU A 1 98 ? 22.866 4.726 5.580 1.00 76.75 98 GLU A O 1
ATOM 821 N N . GLU A 1 99 ? 24.684 5.230 4.361 1.00 78.75 99 GLU A N 1
ATOM 822 C CA . GLU A 1 99 ? 25.561 4.226 4.987 1.00 78.75 99 GLU A CA 1
ATOM 823 C C . GLU A 1 99 ? 25.798 4.480 6.483 1.00 78.75 99 GLU A C 1
ATOM 825 O O . GLU A 1 99 ? 26.051 3.543 7.241 1.00 78.75 99 GLU A O 1
ATOM 830 N N . SER A 1 100 ? 25.669 5.735 6.919 1.00 81.94 100 SER A N 1
ATOM 831 C CA . SER A 1 100 ? 25.874 6.144 8.312 1.00 81.94 100 SER A CA 1
ATOM 832 C C . SER A 1 100 ? 24.645 5.940 9.211 1.00 81.94 100 SER A C 1
ATOM 834 O O . SER A 1 100 ? 24.755 6.012 10.435 1.00 81.94 100 SER A O 1
ATOM 836 N N . ILE A 1 101 ? 23.474 5.662 8.626 1.00 84.00 101 ILE A N 1
ATOM 837 C CA . ILE A 1 101 ? 22.200 5.599 9.350 1.00 84.00 101 ILE A CA 1
ATOM 838 C C . ILE A 1 101 ? 21.886 4.168 9.773 1.00 84.00 101 ILE A C 1
ATOM 840 O O . ILE A 1 101 ? 21.672 3.259 8.960 1.00 84.00 101 ILE A O 1
ATOM 844 N N . THR A 1 102 ? 21.800 3.979 11.084 1.00 84.12 102 THR A N 1
ATOM 845 C CA . THR A 1 102 ? 21.382 2.718 11.698 1.00 84.12 102 THR A CA 1
ATOM 846 C C . THR A 1 102 ? 19.862 2.618 11.801 1.00 84.12 102 THR A C 1
ATOM 848 O O . THR A 1 102 ? 19.304 1.567 11.489 1.00 84.12 102 THR A O 1
ATOM 851 N N . GLU A 1 103 ? 19.193 3.716 12.157 1.00 90.25 103 GLU A N 1
ATOM 852 C CA . GLU A 1 103 ? 17.748 3.786 12.375 1.00 90.25 103 GLU A CA 1
ATOM 853 C C . GLU A 1 103 ? 17.155 5.069 11.786 1.00 90.25 103 GLU A C 1
ATOM 855 O O . GLU A 1 103 ? 17.736 6.146 11.898 1.00 90.25 103 GLU A O 1
ATOM 860 N N . MET A 1 104 ? 15.974 4.952 11.177 1.00 92.19 104 MET A N 1
ATOM 861 C CA . MET A 1 104 ? 15.247 6.075 10.586 1.00 92.19 104 MET A CA 1
ATOM 862 C C . MET A 1 104 ? 13.888 6.223 11.275 1.00 92.19 104 MET A C 1
ATOM 864 O O . MET A 1 104 ? 13.038 5.348 11.106 1.00 92.19 104 MET A O 1
ATOM 868 N N . PRO A 1 105 ? 13.636 7.291 12.045 1.00 93.81 105 PRO A N 1
ATOM 869 C CA . PRO A 1 105 ? 12.316 7.541 12.608 1.00 93.81 105 PRO A CA 1
ATOM 870 C C . PRO A 1 105 ? 11.248 7.686 11.521 1.00 93.81 105 PRO A C 1
ATOM 872 O O . PRO A 1 105 ? 11.518 8.128 10.404 1.00 93.81 105 PRO A O 1
ATOM 875 N N . TRP A 1 106 ? 10.010 7.336 11.855 1.00 95.56 106 TRP A N 1
ATOM 876 C CA . TRP A 1 106 ? 8.882 7.592 10.969 1.00 95.56 106 TRP A CA 1
ATOM 877 C C . TRP A 1 106 ? 8.561 9.084 10.893 1.00 95.56 106 TRP A C 1
ATOM 879 O O . TRP A 1 106 ? 8.446 9.756 11.915 1.00 95.56 106 TRP A O 1
ATOM 889 N N . ASP A 1 107 ? 8.324 9.566 9.677 1.00 93.94 107 ASP A N 1
ATOM 890 C CA . ASP A 1 107 ? 7.724 10.870 9.420 1.00 93.94 107 ASP A CA 1
ATOM 891 C C . ASP A 1 107 ? 6.549 10.758 8.449 1.00 93.94 107 ASP A C 1
ATOM 893 O O . ASP A 1 107 ? 6.338 9.737 7.790 1.00 93.94 107 ASP A O 1
ATOM 897 N N . GLU A 1 108 ? 5.785 11.840 8.325 1.00 94.25 108 GLU A N 1
ATOM 898 C CA . GLU A 1 108 ? 4.552 11.849 7.546 1.00 94.25 108 GLU A CA 1
ATOM 899 C C . GLU A 1 108 ? 4.750 11.452 6.069 1.00 94.25 108 GLU A C 1
ATOM 901 O O . GLU A 1 108 ? 3.882 10.796 5.490 1.00 94.25 108 GLU A O 1
ATOM 906 N N . SER A 1 109 ? 5.880 11.804 5.440 1.00 92.81 109 SER A N 1
ATOM 907 C CA . SER A 1 109 ? 6.124 11.440 4.038 1.00 92.81 109 SER A CA 1
ATOM 908 C C . SER A 1 109 ? 6.536 9.963 3.893 1.00 92.81 109 SER A C 1
ATOM 910 O O . SER A 1 109 ? 6.037 9.301 2.981 1.00 92.81 109 SER A O 1
ATOM 912 N N . LEU A 1 110 ? 7.318 9.390 4.821 1.00 95.00 110 LEU A N 1
ATOM 913 C CA . LEU A 1 110 ? 7.649 7.955 4.808 1.00 95.00 110 LEU A CA 1
ATOM 914 C C . LEU A 1 110 ? 6.410 7.095 5.072 1.00 95.00 110 LEU A C 1
ATOM 916 O O . LEU A 1 110 ? 6.215 6.067 4.422 1.00 95.00 110 LEU A O 1
ATOM 920 N N . ILE A 1 111 ? 5.533 7.541 5.973 1.00 96.94 111 ILE A N 1
ATOM 921 C CA . ILE A 1 111 ? 4.275 6.848 6.265 1.00 96.94 111 ILE A CA 1
ATOM 922 C C . ILE A 1 111 ? 3.353 6.880 5.044 1.00 96.94 111 ILE A C 1
ATOM 924 O O . ILE A 1 111 ? 2.820 5.844 4.645 1.00 96.94 111 ILE A O 1
ATOM 928 N N . ARG A 1 112 ? 3.202 8.042 4.391 1.00 95.19 112 ARG A N 1
ATOM 929 C CA . ARG A 1 112 ? 2.439 8.148 3.135 1.00 95.19 112 ARG A CA 1
ATOM 930 C C . ARG A 1 112 ? 2.992 7.236 2.046 1.00 95.19 112 ARG A C 1
ATOM 932 O O . ARG A 1 112 ? 2.209 6.569 1.376 1.00 95.19 112 ARG A O 1
ATOM 939 N N . ALA A 1 11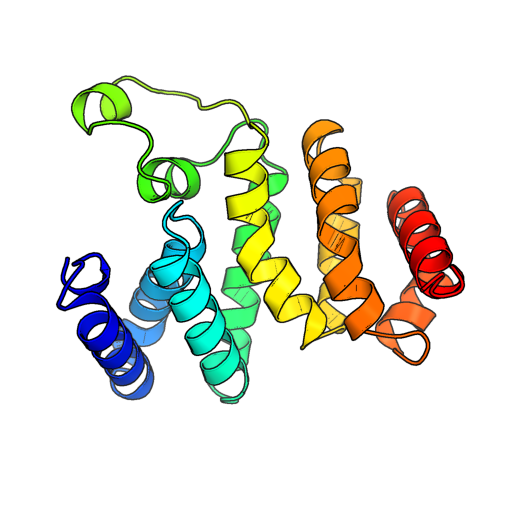3 ? 4.313 7.186 1.884 1.00 94.12 113 ALA A N 1
ATOM 940 C CA . ALA A 1 113 ? 4.966 6.283 0.941 1.00 94.12 113 ALA A CA 1
ATOM 941 C C . ALA A 1 113 ? 4.637 4.810 1.257 1.00 94.12 113 ALA A C 1
ATOM 943 O O . ALA A 1 113 ? 4.284 4.051 0.355 1.00 94.12 113 ALA A O 1
ATOM 944 N N . GLY A 1 114 ? 4.672 4.435 2.540 1.00 95.06 114 GLY A N 1
ATOM 945 C CA . GLY A 1 114 ? 4.271 3.120 3.049 1.00 95.06 114 GLY A CA 1
ATOM 946 C C . GLY A 1 114 ? 2.823 2.730 2.734 1.00 95.06 114 GLY A C 1
ATOM 947 O O . GLY A 1 114 ? 2.547 1.589 2.373 1.00 95.06 114 GLY A O 1
ATOM 948 N N . LEU A 1 115 ? 1.901 3.689 2.843 1.00 95.75 115 LEU A N 1
ATOM 949 C CA . LEU A 1 115 ? 0.458 3.475 2.699 1.00 95.75 115 LEU A CA 1
ATOM 950 C C . LEU A 1 115 ? -0.046 3.522 1.254 1.00 95.75 115 LEU A C 1
ATOM 952 O O . LEU A 1 115 ? -1.076 2.924 0.946 1.00 95.75 115 LEU A O 1
ATOM 956 N N . HIS A 1 116 ? 0.629 4.266 0.376 1.00 94.69 116 HIS A N 1
ATOM 957 C CA . HIS A 1 116 ? 0.056 4.714 -0.895 1.00 94.69 116 HIS A CA 1
ATOM 958 C C . HIS A 1 116 ? -0.454 3.573 -1.787 1.00 94.69 116 HIS A C 1
ATOM 960 O O . HIS A 1 116 ? -1.606 3.592 -2.230 1.00 94.69 116 HIS A O 1
ATOM 966 N N . LEU A 1 117 ? 0.382 2.559 -2.028 1.00 96.81 117 LEU A N 1
ATOM 967 C CA . LEU A 1 117 ? 0.004 1.409 -2.849 1.00 96.81 117 LEU A CA 1
ATOM 968 C C . LEU A 1 117 ? -1.072 0.555 -2.166 1.00 96.81 117 LEU A C 1
ATOM 970 O O . LEU A 1 117 ? -2.024 0.135 -2.823 1.00 96.81 117 LEU A O 1
ATOM 974 N N . PHE A 1 118 ? -0.946 0.344 -0.853 1.00 97.69 118 PHE A N 1
ATOM 975 C CA . PHE A 1 118 ? -1.901 -0.437 -0.071 1.00 97.69 118 PHE A CA 1
ATOM 976 C C . PHE A 1 118 ? -3.309 0.164 -0.148 1.00 97.69 118 PHE A C 1
ATOM 978 O O . PHE A 1 118 ? -4.246 -0.526 -0.540 1.00 97.69 118 PHE A O 1
ATOM 985 N N . LEU A 1 119 ? -3.458 1.464 0.129 1.00 96.88 119 LEU A N 1
ATOM 986 C CA . LEU A 1 119 ? -4.752 2.154 0.047 1.00 96.88 119 LEU A CA 1
ATOM 987 C C . LEU A 1 119 ? -5.301 2.184 -1.385 1.00 96.88 119 LEU A C 1
ATOM 989 O O . LEU A 1 119 ? -6.509 2.083 -1.593 1.00 96.88 119 LEU A O 1
ATOM 993 N N . SER A 1 120 ? -4.414 2.274 -2.378 1.00 96.12 120 SER A N 1
ATOM 994 C CA . SER A 1 120 ? -4.809 2.237 -3.785 1.00 96.12 120 SER A CA 1
ATOM 995 C C . SER A 1 120 ? -5.411 0.891 -4.190 1.00 96.12 120 SER A C 1
ATOM 997 O O . SER A 1 120 ? -6.345 0.881 -4.990 1.00 96.12 120 SER A O 1
ATOM 999 N N . LEU A 1 121 ? -4.884 -0.226 -3.678 1.00 96.69 121 LEU A N 1
ATOM 1000 C CA . LEU A 1 121 ? -5.416 -1.568 -3.937 1.00 96.69 121 LEU A CA 1
ATOM 1001 C C . LEU A 1 121 ? -6.601 -1.914 -3.039 1.00 96.69 121 LEU A C 1
ATOM 1003 O O . LEU A 1 121 ? -7.508 -2.593 -3.500 1.00 96.69 121 LEU A O 1
ATOM 1007 N N . LEU A 1 122 ? -6.647 -1.398 -1.812 1.00 96.62 122 LEU A N 1
ATOM 1008 C CA . LEU A 1 122 ? -7.786 -1.538 -0.902 1.00 96.62 122 LEU A CA 1
ATOM 1009 C C . LEU A 1 122 ? -9.100 -1.051 -1.533 1.00 96.62 122 LEU A C 1
ATOM 1011 O O . LEU A 1 122 ? -10.134 -1.694 -1.384 1.00 96.62 122 LEU A O 1
ATOM 1015 N N . ALA A 1 123 ? -9.050 0.052 -2.285 1.00 92.56 123 ALA A N 1
ATOM 1016 C CA . ALA A 1 123 ? -10.198 0.570 -3.033 1.00 92.56 123 ALA A CA 1
ATOM 1017 C C . ALA A 1 123 ? -10.705 -0.385 -4.137 1.00 92.56 123 ALA A C 1
ATOM 1019 O O . ALA A 1 123 ? -11.823 -0.229 -4.615 1.00 92.56 123 ALA A O 1
ATOM 1020 N N . ASN A 1 124 ? -9.879 -1.349 -4.557 1.00 90.88 124 ASN A N 1
ATOM 1021 C CA . ASN A 1 124 ? -10.192 -2.350 -5.577 1.00 90.88 124 ASN A CA 1
ATOM 1022 C C . ASN A 1 124 ? -10.444 -3.747 -4.975 1.00 90.88 124 ASN A C 1
ATOM 1024 O O . ASN A 1 124 ? -11.074 -4.582 -5.617 1.00 90.88 124 ASN A O 1
ATOM 1028 N N . ASP A 1 125 ? -9.926 -4.016 -3.776 1.00 94.50 125 ASP A N 1
ATOM 1029 C CA . ASP A 1 125 ? -10.046 -5.285 -3.068 1.00 94.50 125 ASP A CA 1
ATOM 1030 C C . ASP A 1 125 ? -10.357 -5.037 -1.589 1.00 94.50 125 ASP A C 1
ATOM 1032 O O . ASP A 1 125 ? -9.478 -4.828 -0.747 1.00 94.50 125 ASP A O 1
ATOM 1036 N N . HIS A 1 126 ? -11.650 -5.086 -1.275 1.00 95.44 126 HIS A N 1
ATOM 1037 C CA . HIS A 1 126 ? -12.169 -4.721 0.038 1.00 95.44 126 HIS A CA 1
ATOM 1038 C C . HIS A 1 126 ? -11.771 -5.721 1.128 1.00 95.44 126 HIS A C 1
ATOM 1040 O O . HIS A 1 126 ? -11.811 -5.388 2.310 1.00 95.44 126 HIS A O 1
ATOM 1046 N N . SER A 1 127 ? -11.343 -6.933 0.761 1.00 94.19 127 SER A N 1
ATOM 1047 C CA . SER A 1 127 ? -10.872 -7.920 1.735 1.00 94.19 127 SER A CA 1
ATOM 1048 C C . SER A 1 127 ? -9.572 -7.484 2.428 1.00 94.19 127 SER A C 1
ATOM 1050 O O . SER A 1 127 ? -9.237 -7.999 3.492 1.00 94.19 127 SER A O 1
ATOM 1052 N N . LEU A 1 128 ? -8.850 -6.501 1.871 1.00 96.62 128 LEU A N 1
ATOM 1053 C CA . LEU A 1 128 ? -7.691 -5.877 2.517 1.00 96.62 128 LEU A CA 1
ATOM 1054 C C . LEU A 1 128 ? -8.072 -5.005 3.731 1.00 96.62 128 LEU A C 1
ATOM 1056 O O . LEU A 1 128 ? -7.184 -4.620 4.493 1.00 96.62 128 LEU A O 1
ATOM 1060 N N . LEU A 1 129 ? -9.361 -4.716 3.962 1.00 95.38 129 LEU A N 1
ATOM 1061 C CA . LEU A 1 129 ? -9.812 -3.963 5.140 1.00 95.38 129 LEU A CA 1
ATOM 1062 C C . LEU A 1 129 ? -9.404 -4.649 6.453 1.00 95.38 129 LEU A C 1
ATOM 1064 O O . LEU A 1 129 ? -8.988 -3.970 7.390 1.00 95.38 129 LEU A O 1
ATOM 1068 N N . GLN A 1 130 ? -9.451 -5.984 6.507 1.00 94.25 130 GLN A N 1
ATOM 1069 C CA . GLN A 1 130 ? -9.038 -6.740 7.694 1.00 94.25 130 GLN A CA 1
ATOM 1070 C C . GLN A 1 130 ? -7.545 -6.558 7.987 1.00 94.25 130 GLN A C 1
ATOM 1072 O O . GLN A 1 130 ? -7.152 -6.359 9.137 1.00 94.25 130 GLN A O 1
ATOM 1077 N N . GLN A 1 131 ? -6.713 -6.548 6.941 1.00 97.06 131 GLN A N 1
ATOM 1078 C CA . GLN A 1 131 ? -5.286 -6.270 7.084 1.00 97.06 131 GLN A CA 1
ATOM 1079 C C . GLN A 1 131 ? -5.054 -4.843 7.592 1.00 97.06 131 GLN A C 1
ATOM 1081 O O . GLN A 1 131 ? -4.229 -4.632 8.480 1.00 97.06 131 GLN A O 1
ATOM 1086 N N . LEU A 1 132 ? -5.807 -3.865 7.079 1.00 96.94 132 LEU A N 1
ATOM 1087 C CA . LEU A 1 132 ? -5.710 -2.487 7.552 1.00 96.94 132 LEU A CA 1
ATOM 1088 C C . LEU A 1 132 ? -6.074 -2.364 9.035 1.00 96.94 132 LEU A C 1
ATOM 1090 O O . LEU A 1 132 ? -5.364 -1.690 9.775 1.00 96.94 132 LEU A O 1
ATOM 1094 N N . ALA A 1 133 ? -7.143 -3.032 9.475 1.00 95.88 133 ALA A N 1
ATOM 1095 C CA . ALA A 1 133 ? -7.528 -3.077 10.883 1.00 95.88 133 ALA A CA 1
ATOM 1096 C C . ALA A 1 133 ? -6.424 -3.670 11.761 1.00 95.88 133 ALA A C 1
ATOM 1098 O O . ALA A 1 133 ? -6.061 -3.054 12.761 1.00 95.88 133 ALA A O 1
ATOM 1099 N N . SER A 1 134 ? -5.841 -4.801 11.355 1.00 96.31 134 SER A N 1
ATOM 1100 C CA . SER A 1 134 ? -4.740 -5.442 12.086 1.00 96.31 134 SER A CA 1
ATOM 1101 C C . SER A 1 134 ? -3.518 -4.525 12.218 1.00 96.31 134 SER A C 1
ATOM 1103 O O . SER A 1 134 ? -2.988 -4.329 13.316 1.00 96.31 134 SER A O 1
ATOM 1105 N N . VAL A 1 135 ? -3.107 -3.877 11.121 1.00 97.12 135 VAL A N 1
ATOM 1106 C CA . VAL A 1 135 ? -2.001 -2.908 11.132 1.00 97.12 135 VAL A CA 1
ATOM 1107 C C . VAL A 1 135 ? -2.342 -1.709 12.018 1.00 97.12 135 VAL A C 1
ATOM 1109 O O . VAL A 1 135 ? -1.537 -1.332 12.865 1.00 97.12 135 VAL A O 1
ATOM 1112 N N . CYS A 1 136 ? -3.537 -1.126 11.890 1.00 96.44 136 CYS A N 1
ATOM 1113 C CA . CYS A 1 136 ? -3.958 0.014 12.705 1.00 96.44 136 CYS A CA 1
ATOM 1114 C C . CYS A 1 136 ? -4.096 -0.323 14.193 1.00 96.44 136 CYS A C 1
ATOM 1116 O O . CYS A 1 136 ? -3.849 0.557 15.014 1.00 96.44 136 CYS A O 1
ATOM 1118 N N . ALA A 1 137 ? -4.461 -1.548 14.570 1.00 95.94 137 ALA A N 1
ATOM 1119 C CA . ALA A 1 137 ? -4.508 -1.960 15.971 1.00 95.94 137 ALA A CA 1
ATOM 1120 C C . ALA A 1 137 ? -3.102 -1.921 16.594 1.00 95.94 137 ALA A C 1
ATOM 1122 O O . ALA A 1 137 ? -2.910 -1.339 17.665 1.00 95.94 137 ALA A O 1
ATOM 1123 N N . ARG A 1 138 ? -2.107 -2.438 15.862 1.00 96.56 138 ARG A N 1
ATOM 1124 C CA . ARG A 1 138 ? -0.717 -2.613 16.318 1.00 96.56 138 ARG A CA 1
ATOM 1125 C C . ARG A 1 138 ? 0.192 -1.400 16.109 1.00 96.56 138 ARG A C 1
ATOM 1127 O O . ARG A 1 138 ? 1.218 -1.291 16.775 1.00 96.56 138 ARG A O 1
ATOM 1134 N N . ALA A 1 139 ? -0.131 -0.514 15.173 1.00 96.38 139 ALA A N 1
ATOM 1135 C CA . ALA A 1 139 ? 0.732 0.610 14.829 1.00 96.38 139 ALA A CA 1
ATOM 1136 C C . ALA A 1 139 ? 0.757 1.698 15.917 1.00 96.38 139 ALA A C 1
ATOM 1138 O O . ALA A 1 139 ? -0.162 1.826 16.727 1.00 96.38 139 ALA A O 1
ATOM 1139 N N . ASN A 1 140 ? 1.799 2.533 15.912 1.00 95.38 140 ASN A N 1
ATOM 1140 C CA . ASN A 1 140 ? 1.886 3.674 16.823 1.00 95.38 140 ASN A CA 1
ATOM 1141 C C . ASN A 1 140 ? 0.900 4.802 16.438 1.00 95.38 140 ASN A C 1
ATOM 1143 O O . ASN A 1 140 ? 0.330 4.822 15.342 1.00 95.38 140 ASN A O 1
ATOM 1147 N N . THR A 1 141 ? 0.710 5.770 17.339 1.00 95.56 141 THR A N 1
ATOM 1148 C CA . THR A 1 141 ? -0.241 6.882 17.166 1.00 95.56 141 THR A CA 1
ATOM 1149 C C . THR A 1 141 ? -0.005 7.692 15.890 1.00 95.56 141 THR A C 1
ATOM 1151 O O . THR A 1 141 ? -0.966 8.094 15.236 1.00 95.56 141 THR A O 1
ATOM 1154 N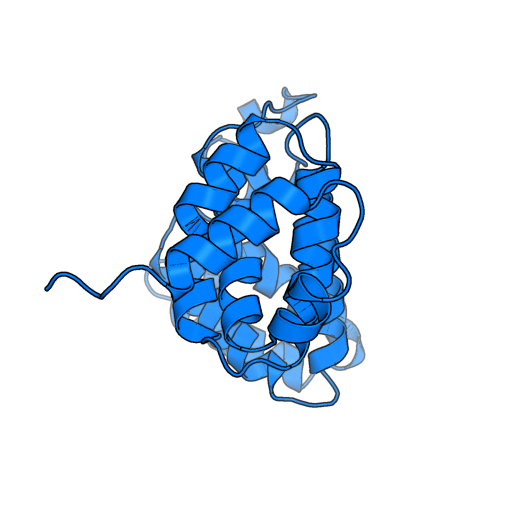 N . GLU A 1 142 ? 1.253 7.907 15.507 1.00 96.38 142 GLU A N 1
ATOM 1155 C CA . GLU A 1 142 ? 1.606 8.707 14.335 1.00 96.38 142 GLU A CA 1
ATOM 1156 C C . GLU A 1 142 ? 1.224 7.994 13.030 1.00 96.38 142 GLU A C 1
ATOM 1158 O O . GLU A 1 142 ? 0.586 8.589 12.160 1.00 96.38 142 GLU A O 1
ATOM 1163 N N . ILE A 1 143 ? 1.487 6.686 12.931 1.00 97.44 143 ILE A N 1
ATOM 1164 C CA . ILE A 1 143 ? 1.028 5.863 11.802 1.00 97.44 143 ILE A CA 1
ATOM 1165 C C . ILE A 1 143 ? -0.498 5.907 11.687 1.00 97.44 143 ILE A C 1
ATOM 1167 O O . ILE A 1 143 ? -1.022 6.142 10.594 1.00 97.44 143 ILE A O 1
ATOM 1171 N N . LYS A 1 144 ? -1.229 5.719 12.800 1.00 97.06 144 LYS A N 1
ATOM 1172 C CA . LYS A 1 144 ? -2.704 5.767 12.809 1.00 97.06 144 LYS A CA 1
ATOM 1173 C C . LYS A 1 144 ? -3.208 7.132 12.336 1.00 97.06 144 LYS A C 1
ATOM 1175 O O . LYS A 1 144 ? -4.077 7.199 11.467 1.00 97.06 144 LYS A O 1
ATOM 1180 N N . ARG A 1 145 ? -2.614 8.221 12.843 1.00 97.25 145 ARG A N 1
ATOM 1181 C CA . ARG A 1 145 ? -2.953 9.607 12.482 1.00 97.25 145 ARG A CA 1
ATOM 1182 C C . ARG A 1 145 ? -2.831 9.844 10.979 1.00 97.25 145 ARG A C 1
ATOM 1184 O O . ARG A 1 145 ? -3.764 10.359 10.363 1.00 97.25 145 ARG A O 1
ATOM 1191 N N . VAL A 1 146 ? -1.702 9.469 10.379 1.00 97.94 146 VAL A N 1
ATOM 1192 C CA . VAL A 1 146 ? -1.476 9.651 8.937 1.00 97.94 146 VAL A CA 1
ATOM 1193 C C . VAL A 1 146 ? -2.367 8.717 8.121 1.00 97.94 146 VAL A C 1
ATOM 1195 O O . VAL A 1 146 ? -2.936 9.148 7.120 1.00 97.94 146 VAL A O 1
ATOM 1198 N N . THR A 1 147 ? -2.573 7.480 8.574 1.00 97.50 147 THR A N 1
ATOM 1199 C CA . THR A 1 147 ? -3.484 6.526 7.925 1.00 97.50 147 THR A CA 1
ATOM 1200 C C . THR A 1 147 ? -4.899 7.091 7.835 1.00 97.50 147 THR A C 1
ATOM 1202 O O . THR A 1 147 ? -5.441 7.208 6.739 1.00 97.50 147 THR A O 1
ATOM 1205 N N . PHE A 1 148 ? -5.478 7.546 8.950 1.00 96.56 148 PHE A N 1
ATOM 1206 C CA . PHE A 1 148 ? -6.851 8.068 8.980 1.00 96.56 148 PHE A CA 1
ATOM 1207 C C . PHE A 1 148 ? -7.047 9.356 8.172 1.00 96.56 148 PHE A C 1
ATOM 1209 O O . PHE A 1 148 ? -8.156 9.610 7.703 1.00 96.56 148 PHE A O 1
ATOM 1216 N N . ARG A 1 149 ? -5.984 10.143 7.964 1.00 96.69 149 ARG A N 1
ATOM 1217 C CA . ARG A 1 149 ? -6.001 11.310 7.064 1.00 96.69 149 ARG A CA 1
ATOM 1218 C C . ARG A 1 149 ? -6.021 10.938 5.582 1.00 96.69 149 ARG A C 1
ATOM 1220 O O . ARG A 1 149 ? -6.500 11.727 4.783 1.00 96.69 149 ARG A O 1
ATOM 1227 N N . ASN A 1 150 ? -5.494 9.771 5.212 1.00 96.38 150 ASN A N 1
ATOM 1228 C CA . ASN A 1 150 ? -5.364 9.352 3.811 1.00 96.38 150 ASN A CA 1
ATOM 1229 C C . ASN A 1 150 ? -6.377 8.265 3.406 1.00 96.38 150 ASN A C 1
ATOM 1231 O O . ASN A 1 150 ? -6.494 7.948 2.227 1.00 96.38 150 ASN A O 1
ATOM 1235 N N . ILE A 1 151 ? -7.116 7.690 4.360 1.00 95.94 151 ILE A N 1
ATOM 1236 C CA . ILE A 1 151 ? -8.016 6.555 4.109 1.00 95.94 151 ILE A CA 1
ATOM 1237 C C . ILE A 1 151 ? -9.322 6.949 3.400 1.00 95.94 151 ILE A C 1
ATOM 1239 O O . ILE A 1 151 ? -9.956 6.106 2.771 1.00 95.94 151 ILE A O 1
ATOM 1243 N N . GLU A 1 152 ? -9.734 8.216 3.493 1.00 94.81 152 GLU A N 1
ATOM 1244 C CA . GLU A 1 152 ? -11.064 8.682 3.079 1.00 94.81 152 GLU A CA 1
ATOM 1245 C C . GLU A 1 152 ? -11.429 8.287 1.649 1.00 94.81 152 GLU A C 1
ATOM 1247 O O . GLU A 1 152 ? -12.481 7.690 1.425 1.00 94.81 152 GLU A O 1
ATOM 1252 N N . GLN A 1 153 ? -10.543 8.567 0.692 1.00 93.50 153 GLN A N 1
ATOM 1253 C CA . GLN A 1 153 ? -10.789 8.255 -0.712 1.00 93.50 153 GLN A CA 1
ATOM 1254 C C . GLN A 1 153 ? -11.003 6.750 -0.931 1.00 93.50 153 GLN A C 1
ATOM 1256 O O . GLN A 1 153 ? -11.899 6.360 -1.679 1.00 93.50 153 GLN A O 1
ATOM 1261 N N . ALA A 1 154 ? -10.213 5.903 -0.261 1.00 94.81 154 ALA A N 1
ATOM 1262 C CA . ALA A 1 154 ? -10.352 4.454 -0.367 1.00 94.81 154 ALA A CA 1
ATOM 1263 C C . ALA A 1 154 ? -11.692 3.987 0.218 1.00 94.81 154 ALA A C 1
ATOM 1265 O O . ALA A 1 154 ? -12.418 3.253 -0.442 1.00 94.81 154 ALA A O 1
ATOM 1266 N N . ILE A 1 155 ? -12.069 4.471 1.406 1.00 94.94 155 ILE A N 1
ATOM 1267 C CA . ILE A 1 155 ? -13.338 4.107 2.055 1.00 94.94 155 ILE A CA 1
ATOM 1268 C C . ILE A 1 155 ? -14.550 4.550 1.235 1.00 94.94 155 ILE A C 1
ATOM 1270 O O . ILE A 1 155 ? -15.476 3.766 1.035 1.00 94.94 155 ILE A O 1
ATOM 1274 N N . LYS A 1 156 ? -14.538 5.778 0.707 1.00 92.94 156 LYS A N 1
ATOM 1275 C CA . LYS A 1 156 ? -15.619 6.271 -0.157 1.00 92.94 156 LYS A CA 1
ATOM 1276 C C . LYS A 1 156 ? -15.738 5.454 -1.447 1.00 92.94 156 LYS A C 1
ATOM 1278 O O . LYS A 1 156 ? -16.853 5.218 -1.900 1.00 92.94 156 LYS A O 1
ATOM 1283 N N . SER A 1 157 ? -14.618 4.976 -1.997 1.00 92.69 157 SER A N 1
ATOM 1284 C CA . SER A 1 157 ? -14.611 4.079 -3.161 1.00 92.69 157 SER A CA 1
ATOM 1285 C C . SER A 1 157 ? -15.179 2.688 -2.856 1.00 92.69 157 SER A C 1
ATOM 1287 O O . SER A 1 157 ? -15.818 2.104 -3.724 1.00 92.69 157 SER A O 1
ATOM 1289 N N . ILE A 1 158 ? -14.955 2.160 -1.647 1.00 93.00 158 ILE A N 1
ATOM 1290 C CA . ILE A 1 158 ? -15.503 0.866 -1.200 1.00 93.00 158 ILE A CA 1
ATOM 1291 C C . ILE A 1 158 ? -17.033 0.926 -1.104 1.00 93.00 158 ILE A C 1
ATOM 1293 O O . ILE A 1 158 ? -17.728 -0.006 -1.513 1.00 93.00 158 ILE A O 1
ATOM 1297 N N . GLY A 1 159 ? -17.552 2.033 -0.566 1.00 88.88 159 GLY A N 1
ATOM 1298 C CA . GLY A 1 159 ? -18.983 2.265 -0.397 1.00 88.88 159 GLY A CA 1
ATOM 1299 C C . GLY A 1 159 ? -19.639 1.407 0.694 1.00 88.88 159 GLY A C 1
ATOM 1300 O O . GLY A 1 159 ? -19.075 0.448 1.219 1.00 88.88 159 GLY A O 1
ATOM 1301 N N . MET A 1 160 ? -20.878 1.758 1.044 1.00 88.38 160 MET A N 1
ATOM 1302 C CA . MET A 1 160 ? -21.609 1.155 2.172 1.00 88.38 160 MET A CA 1
ATOM 1303 C C . MET A 1 160 ? -22.084 -0.290 1.943 1.00 88.38 160 MET A C 1
ATOM 1305 O O . MET A 1 160 ? -22.425 -0.974 2.901 1.00 88.38 160 MET A O 1
ATOM 1309 N N . ASN A 1 161 ? -22.086 -0.768 0.696 1.00 89.00 161 ASN A N 1
ATOM 1310 C CA . ASN A 1 161 ? -22.603 -2.095 0.333 1.00 89.00 161 ASN A CA 1
ATOM 1311 C C . ASN A 1 161 ? -21.528 -3.195 0.341 1.00 89.00 161 ASN A C 1
ATOM 1313 O O . ASN A 1 161 ? -21.801 -4.327 -0.046 1.00 89.00 161 ASN A O 1
ATOM 1317 N N . SER A 1 162 ? -20.291 -2.873 0.723 1.00 93.62 162 SER A N 1
ATOM 1318 C CA . SER A 1 162 ? -19.201 -3.847 0.768 1.00 93.62 162 SER A CA 1
ATOM 1319 C C . SER A 1 162 ? -19.434 -4.891 1.864 1.00 93.62 162 SER A C 1
ATOM 1321 O O . SER A 1 162 ? -19.448 -4.556 3.046 1.00 93.62 162 SER A O 1
ATOM 1323 N N . GLU A 1 163 ? -19.548 -6.169 1.492 1.00 94.56 163 GLU A N 1
ATOM 1324 C CA . GLU A 1 163 ? -19.738 -7.271 2.451 1.00 94.56 163 GLU A CA 1
ATOM 1325 C C . GLU A 1 163 ? -18.590 -7.367 3.465 1.00 94.56 163 GLU A C 1
ATOM 1327 O O . GLU A 1 163 ? -18.829 -7.549 4.655 1.00 94.56 163 GLU A O 1
ATOM 1332 N N . HIS A 1 164 ? -17.343 -7.165 3.023 1.00 93.88 164 HIS A N 1
ATOM 1333 C CA . HIS A 1 164 ? -16.176 -7.147 3.912 1.00 93.88 164 HIS A CA 1
ATOM 1334 C C . HIS A 1 164 ? -16.253 -6.027 4.946 1.00 93.88 164 HIS A C 1
ATOM 1336 O O . HIS A 1 164 ? -15.895 -6.219 6.107 1.00 93.88 164 HIS A O 1
ATOM 1342 N N . LEU A 1 165 ? -16.736 -4.860 4.524 1.00 93.12 165 LEU A N 1
ATOM 1343 C CA . LEU A 1 165 ? -16.917 -3.734 5.419 1.00 93.12 165 LEU A CA 1
ATOM 1344 C C . LEU A 1 165 ? -18.031 -4.011 6.433 1.00 93.12 165 LEU A C 1
ATOM 1346 O O . LEU A 1 165 ? -17.831 -3.815 7.628 1.00 93.12 165 LEU A O 1
ATOM 1350 N N . LEU A 1 166 ? -19.194 -4.463 5.959 1.00 93.56 166 LEU A N 1
ATOM 1351 C CA . LEU A 1 166 ? -20.337 -4.779 6.815 1.00 93.56 166 LEU A CA 1
ATOM 1352 C C . LEU A 1 166 ? -19.982 -5.874 7.825 1.00 93.56 166 LEU A C 1
ATOM 1354 O O . LEU A 1 166 ? -20.318 -5.750 9.000 1.00 93.56 166 LEU A O 1
ATOM 1358 N N . SER A 1 167 ? -19.236 -6.894 7.394 1.00 93.94 167 SER A N 1
ATOM 1359 C CA . SER A 1 167 ? -18.709 -7.943 8.268 1.00 93.94 167 SER A CA 1
ATOM 1360 C C . SER A 1 167 ? -17.804 -7.374 9.359 1.00 93.94 167 SER A C 1
ATOM 1362 O O . SER A 1 167 ? -17.975 -7.742 10.515 1.00 93.94 167 SER A O 1
ATOM 1364 N N . MET A 1 168 ? -16.895 -6.455 9.029 1.00 92.81 168 MET A N 1
ATOM 1365 C CA . MET A 1 168 ? -16.030 -5.818 10.028 1.00 92.81 168 MET A CA 1
ATOM 1366 C C . MET A 1 168 ? -16.773 -4.880 10.983 1.00 92.81 168 MET A C 1
ATOM 1368 O O . MET A 1 168 ? -16.320 -4.678 12.102 1.00 92.81 168 MET A O 1
ATOM 1372 N N . ILE A 1 169 ? -17.886 -4.278 10.558 1.00 91.62 169 ILE A N 1
ATOM 1373 C CA . ILE A 1 169 ? -18.736 -3.475 11.449 1.00 91.62 169 ILE A CA 1
ATOM 1374 C C . ILE A 1 169 ? -19.511 -4.389 12.408 1.00 91.62 169 ILE A C 1
ATOM 1376 O O . ILE A 1 169 ? -19.651 -4.059 13.583 1.00 91.62 169 ILE A O 1
ATOM 1380 N N . ALA A 1 170 ? -20.024 -5.516 11.907 1.00 92.31 170 ALA A N 1
ATOM 1381 C CA . ALA A 1 170 ? -20.798 -6.469 12.697 1.00 92.31 170 ALA A CA 1
ATOM 1382 C C . ALA A 1 170 ? -19.936 -7.227 13.719 1.00 92.31 170 ALA A C 1
ATOM 1384 O O . ALA A 1 170 ? -20.369 -7.421 14.852 1.00 92.31 170 ALA A O 1
ATOM 1385 N N . ASP A 1 171 ? -18.729 -7.626 13.319 1.00 93.00 171 ASP A N 1
ATOM 1386 C CA . ASP A 1 171 ? -17.750 -8.327 14.148 1.00 93.00 171 ASP A CA 1
ATOM 1387 C C . ASP A 1 171 ? -16.441 -7.531 14.156 1.00 93.00 171 ASP A C 1
ATOM 1389 O O . ASP A 1 171 ? -15.532 -7.765 13.357 1.00 93.00 171 ASP A O 1
ATOM 1393 N N . CYS A 1 172 ? -16.402 -6.499 15.004 1.00 91.81 172 CYS A N 1
ATOM 1394 C CA . CYS A 1 172 ? -15.287 -5.560 15.088 1.00 91.81 172 CYS A CA 1
ATOM 1395 C C . CYS A 1 172 ? -14.036 -6.250 15.657 1.00 91.81 172 CYS A C 1
ATOM 1397 O O . CYS A 1 172 ? -14.048 -6.635 16.829 1.00 91.81 172 CYS A O 1
ATOM 1399 N N . PRO A 1 173 ? -12.927 -6.340 14.894 1.00 90.62 173 PRO A N 1
ATOM 1400 C CA . PRO A 1 173 ? -11.672 -6.864 15.422 1.00 90.62 173 PRO A CA 1
ATOM 1401 C C . PRO A 1 173 ? -11.165 -6.040 16.611 1.00 90.62 173 PRO A C 1
ATOM 1403 O O . PRO A 1 173 ? -11.252 -4.806 16.597 1.00 90.62 173 PRO A O 1
ATOM 1406 N N . GLU A 1 174 ? -10.575 -6.708 17.601 1.00 91.56 174 GLU A N 1
ATOM 1407 C CA . GLU A 1 174 ? -9.993 -6.057 18.779 1.00 91.56 174 GLU A CA 1
ATOM 1408 C C . GLU A 1 174 ? -8.951 -4.996 18.376 1.00 91.56 174 GLU A C 1
ATOM 1410 O O . GLU A 1 174 ? -8.065 -5.242 17.551 1.00 91.56 174 GLU A O 1
ATOM 1415 N N . GLY A 1 175 ? -9.069 -3.788 18.935 1.00 91.56 175 GLY A N 1
ATOM 1416 C CA . GLY A 1 175 ? -8.151 -2.677 18.667 1.00 91.56 175 GLY A CA 1
ATOM 1417 C C . GLY A 1 175 ? -8.420 -1.917 17.361 1.00 91.56 175 GLY A C 1
ATOM 1418 O O . GLY A 1 175 ? -7.666 -0.996 17.018 1.00 91.56 175 GLY A O 1
ATOM 1419 N N . SER A 1 176 ? -9.475 -2.277 16.621 1.00 93.12 176 SER A N 1
ATOM 1420 C CA . SER A 1 176 ? -9.879 -1.609 15.376 1.00 93.12 176 SER A CA 1
ATOM 1421 C C . SER A 1 176 ? -11.066 -0.649 15.533 1.00 93.12 176 SER A C 1
ATOM 1423 O O . SER A 1 176 ? -11.476 -0.015 14.562 1.00 93.12 176 SER A O 1
ATOM 1425 N N . GLU A 1 177 ? -11.566 -0.442 16.751 1.00 94.19 177 GLU A N 1
ATOM 1426 C CA . GLU A 1 177 ? -12.771 0.341 17.058 1.00 94.19 177 GLU A CA 1
ATOM 1427 C C . GLU A 1 177 ? -12.660 1.772 16.519 1.00 94.19 177 GLU A C 1
ATOM 1429 O O . GLU A 1 177 ? -13.583 2.293 15.893 1.00 94.19 177 GLU A O 1
ATOM 1434 N N . THR A 1 178 ? -11.490 2.398 16.692 1.00 94.31 178 THR A N 1
ATOM 1435 C CA . THR A 1 178 ? -11.223 3.751 16.170 1.00 94.31 178 THR A CA 1
ATOM 1436 C C . THR A 1 178 ? -11.274 3.793 14.639 1.00 94.31 178 THR A C 1
ATOM 1438 O O . THR A 1 178 ? -11.783 4.756 14.061 1.00 94.31 178 THR A O 1
ATOM 1441 N N . LEU A 1 179 ? -10.760 2.755 13.970 1.00 95.06 179 LEU A N 1
ATOM 1442 C CA . LEU A 1 179 ? -10.814 2.652 12.513 1.00 95.06 179 LEU A CA 1
ATOM 1443 C C . LEU A 1 179 ? -12.265 2.477 12.056 1.00 95.06 179 LEU A C 1
ATOM 1445 O O . LEU A 1 179 ? -12.704 3.217 11.180 1.00 95.06 179 LEU A O 1
ATOM 1449 N N . ILE A 1 180 ? -13.017 1.557 12.666 1.00 94.44 180 ILE A N 1
ATOM 1450 C CA . ILE A 1 180 ? -14.425 1.314 12.331 1.00 94.44 180 ILE A CA 1
ATOM 1451 C C . ILE A 1 180 ? -15.260 2.579 12.536 1.00 94.44 180 ILE A C 1
ATOM 1453 O O . ILE A 1 180 ? -15.989 2.977 11.629 1.00 94.44 180 ILE A O 1
ATOM 1457 N N . ALA A 1 181 ? -15.095 3.274 13.664 1.00 94.38 181 ALA A N 1
ATOM 1458 C CA . ALA A 1 181 ? -15.773 4.542 13.920 1.00 94.38 181 ALA A CA 1
ATOM 1459 C C . ALA A 1 181 ? -15.463 5.586 12.833 1.00 94.38 181 ALA A C 1
ATOM 1461 O O . ALA A 1 181 ? -16.375 6.242 12.323 1.00 94.38 181 ALA A O 1
ATOM 1462 N N . ARG A 1 182 ? -14.191 5.707 12.419 1.00 95.00 182 ARG A N 1
ATOM 1463 C CA . ARG A 1 182 ? -13.791 6.607 11.326 1.00 95.00 182 ARG A CA 1
ATOM 1464 C C . ARG A 1 182 ? -14.429 6.204 9.998 1.00 95.00 182 ARG A C 1
ATOM 1466 O O . ARG A 1 182 ? -14.886 7.077 9.271 1.00 95.00 182 ARG A O 1
ATOM 1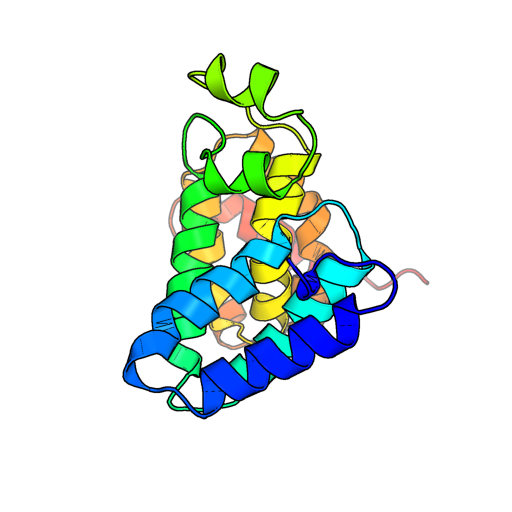473 N N . VAL A 1 183 ? -14.473 4.914 9.683 1.00 93.75 183 VAL A N 1
ATOM 1474 C CA . VAL A 1 183 ? -15.070 4.397 8.446 1.00 93.75 183 VAL A CA 1
ATOM 1475 C C . VAL A 1 183 ? -16.578 4.652 8.401 1.00 93.75 183 VAL A C 1
ATOM 1477 O O . VAL A 1 183 ? -17.070 5.191 7.413 1.00 93.75 183 VAL A O 1
ATOM 1480 N N . VAL A 1 184 ? -17.304 4.334 9.476 1.00 92.75 184 VAL A N 1
ATOM 1481 C CA . VAL A 1 184 ? -18.749 4.595 9.588 1.00 92.75 184 VAL A CA 1
ATOM 1482 C C . VAL A 1 184 ? -19.037 6.085 9.425 1.00 92.75 184 VAL A C 1
ATOM 1484 O O . VAL A 1 184 ? -19.931 6.463 8.670 1.00 92.75 184 VAL A O 1
ATOM 1487 N N . HIS A 1 185 ? -18.251 6.941 10.076 1.00 93.94 185 HIS A N 1
ATOM 1488 C CA . HIS A 1 185 ? -18.376 8.385 9.931 1.00 93.94 185 HIS A CA 1
ATOM 1489 C C . HIS A 1 185 ? -18.178 8.834 8.474 1.00 93.94 185 HIS A C 1
ATOM 1491 O O . HIS A 1 185 ? -19.060 9.478 7.919 1.00 93.94 185 HIS A O 1
ATOM 1497 N N . LEU A 1 186 ? -17.100 8.404 7.812 1.00 93.50 186 LEU A N 1
ATOM 1498 C CA . LEU A 1 186 ? -16.814 8.751 6.412 1.00 93.50 186 LEU A CA 1
ATOM 1499 C C . LEU A 1 186 ? -17.905 8.315 5.417 1.00 93.50 186 LEU A C 1
ATOM 1501 O O . LEU A 1 186 ? -18.063 8.941 4.371 1.00 93.50 186 LEU A O 1
ATOM 1505 N N . LEU A 1 187 ? -18.630 7.234 5.712 1.00 89.75 187 LEU A N 1
ATOM 1506 C CA . LEU A 1 187 ? -19.706 6.715 4.858 1.00 89.75 187 LEU A CA 1
ATOM 1507 C C . LEU A 1 187 ? -21.072 7.346 5.143 1.00 89.75 187 LEU A C 1
ATOM 1509 O O . LEU A 1 187 ? -21.965 7.277 4.299 1.00 89.75 187 LEU A O 1
ATOM 1513 N N . THR A 1 188 ? -21.244 7.927 6.330 1.00 89.25 188 THR A N 1
ATOM 1514 C CA . THR A 1 188 ? -22.489 8.576 6.768 1.00 89.25 188 THR A CA 1
ATOM 1515 C C . THR A 1 188 ? -22.430 10.099 6.671 1.00 89.25 188 THR A C 1
ATOM 1517 O O . THR A 1 188 ? -23.476 10.752 6.694 1.00 89.25 188 THR A O 1
ATOM 1520 N N . GLU A 1 189 ? -21.237 10.676 6.504 1.00 86.69 189 GLU A N 1
ATOM 1521 C CA . GLU A 1 189 ? -21.065 12.070 6.115 1.00 86.69 189 GLU A CA 1
ATOM 1522 C C . GLU A 1 189 ? -21.784 12.325 4.785 1.00 86.69 189 GLU A C 1
ATOM 1524 O O . GLU A 1 189 ? -21.447 11.778 3.734 1.00 86.69 189 GLU A O 1
ATOM 1529 N N . ARG A 1 190 ? -22.808 13.183 4.827 1.00 60.06 190 ARG A N 1
ATOM 1530 C CA . ARG A 1 190 ? -23.446 13.695 3.614 1.00 60.06 190 ARG A CA 1
ATOM 1531 C C . ARG A 1 190 ? -22.385 14.460 2.829 1.00 60.06 190 ARG A C 1
ATOM 1533 O O . ARG A 1 190 ? -21.836 15.423 3.365 1.00 60.06 190 ARG A O 1
ATOM 1540 N N . ASN A 1 191 ? -22.125 14.052 1.582 1.00 55.47 191 ASN A N 1
ATOM 1541 C CA . ASN A 1 191 ? -21.301 14.811 0.637 1.00 55.47 191 ASN A CA 1
ATOM 1542 C C . ASN A 1 191 ? -21.803 16.259 0.612 1.00 55.47 191 ASN A C 1
ATOM 1544 O O . ASN A 1 191 ? -22.845 16.564 0.033 1.00 55.47 191 ASN A O 1
ATOM 1548 N N . SER A 1 192 ? -21.096 17.128 1.322 1.00 38.53 192 SER A N 1
ATOM 1549 C CA . SER A 1 192 ? -21.397 18.546 1.398 1.00 38.53 192 SER A CA 1
ATOM 1550 C C . SER A 1 192 ? -20.644 19.214 0.257 1.00 38.53 192 SER A C 1
ATOM 1552 O O . SER A 1 192 ? -19.561 19.734 0.489 1.00 38.53 192 SER A O 1
ATOM 1554 N N . GLY A 1 193 ? -21.214 19.154 -0.952 1.00 35.62 193 GLY A N 1
ATOM 1555 C CA . GLY A 1 193 ? -20.742 19.892 -2.134 1.00 35.62 193 GLY A CA 1
ATOM 1556 C C . GLY A 1 193 ? -19.578 19.252 -2.869 1.00 35.62 193 GLY A C 1
ATOM 1557 O O . GLY A 1 193 ? -18.434 19.399 -2.396 1.00 35.62 193 GLY A O 1
#

Organism: NCBI:txid166011

Foldseek 3Di:
DQCPDPVRNLVVLVVLLVCLVPPPPCNLVSLLVLLLLLLAPDPVSNVSSLVSLVVLCVPVVRVVSSVVSLLVLLLQQLDQFRDLSNVVSNVPDDPVVSVVDPTHHDDLSSLCSSCVSNLSCCLVPVLCVVSVLVSQLRGDPRSVVSCLVPNLVSLVSCAPPNPSLVVCLVVPPPSSVVVNVSSVCSRPPDPPD

Radius of gyration: 17.39 Å; chains: 1; bounding box: 51×38×40 Å

pLDDT: mean 91.35, std 9.04, range [35.62, 97.94]

InterPro domains:
  IPR021850 Symplekin/Pta1 [PTHR15245] (10-191)

Sequence (193 aa):
MACIDKVYGAFGMTTLRELILTRARQRKELLKLLLEFSYFERNDIKEHCVRTAKELYQIDYIRNDVREFVIQMSENLVQPTAPKVIWHKNGRMDKVTEESITEMPWDESLIRAGLHLFLSLLANDHSLLQQLASVCARANTEIKRVTFRNIEQAIKSIGMNSEHLLSMIADCPEGSETLIARVVHLLTERNSG

Secondary structure (DSSP, 8-state):
-GGG-TTTHHHHHHHHHHHHHH-GGGHHHHHHHHHHGGG-S-HHHHHHHHHHHHHHHTSHHHHHHHHHHHHHHHHGGGSSS--HHHHHHHT-S-HHHHHT-S-----HHHHHHHHHHHHHHHTT-GGGHHHHHHHHHHS-HHHHHHHHHHSHHHHHHH-TT-HHHHHHHHSPPTT-HHHHHHHHHHHHS----